Protein AF-X1IGR4-F1 (afdb_monomer_lite)

Structure (mmCIF, N/CA/C/O backbone):
data_AF-X1IGR4-F1
#
_entry.id   AF-X1IGR4-F1
#
loop_
_atom_site.group_PDB
_atom_site.id
_atom_site.type_symbol
_atom_site.label_atom_id
_atom_site.label_alt_id
_atom_site.label_comp_id
_atom_site.label_asym_id
_atom_site.label_entity_id
_atom_site.label_seq_id
_atom_site.pdbx_PDB_ins_code
_atom_site.Cartn_x
_atom_site.Cartn_y
_atom_site.Cartn_z
_atom_site.occupancy
_atom_site.B_iso_or_equiv
_atom_site.auth_seq_id
_atom_site.auth_comp_id
_atom_site.auth_asym_id
_atom_site.auth_atom_id
_atom_site.pdbx_PDB_model_num
ATOM 1 N N . MET A 1 1 ? -28.737 -35.017 -59.620 1.00 59.22 1 MET A N 1
ATOM 2 C CA . MET A 1 1 ? -29.195 -33.605 -59.713 1.00 59.22 1 MET A CA 1
ATOM 3 C C . MET A 1 1 ? -30.040 -33.135 -58.514 1.00 59.22 1 MET A C 1
ATOM 5 O O . MET A 1 1 ? -29.853 -32.005 -58.082 1.00 59.22 1 MET A O 1
ATOM 9 N N . LYS A 1 2 ? -30.918 -33.972 -57.925 1.00 59.81 2 LYS A N 1
ATOM 10 C CA . LYS A 1 2 ? -31.737 -33.618 -56.737 1.00 59.81 2 LYS A CA 1
ATOM 11 C C . LYS A 1 2 ? -30.937 -33.333 -55.447 1.00 59.81 2 LYS A C 1
ATOM 13 O O . LYS A 1 2 ? -31.316 -32.433 -54.708 1.00 59.81 2 LYS A O 1
ATOM 18 N N . SER A 1 3 ? -29.834 -34.042 -55.182 1.00 66.44 3 SER A N 1
ATOM 19 C CA . SER A 1 3 ? -29.024 -33.850 -53.960 1.00 66.44 3 SER A CA 1
ATOM 20 C C . SER A 1 3 ? -28.281 -32.511 -53.936 1.00 66.44 3 SER A C 1
ATOM 22 O O . SER A 1 3 ? -28.343 -31.801 -52.940 1.00 66.44 3 SER A O 1
ATOM 24 N N . LYS A 1 4 ? -27.669 -32.112 -55.059 1.00 71.81 4 LYS A N 1
ATOM 25 C CA . LYS A 1 4 ? -26.986 -30.812 -55.196 1.00 71.81 4 LYS A CA 1
ATOM 26 C C . LYS A 1 4 ? -27.942 -29.628 -54.995 1.00 71.81 4 LYS A C 1
ATOM 28 O O . LYS A 1 4 ? -27.567 -28.657 -54.352 1.00 71.81 4 LYS A O 1
ATOM 33 N N . LYS A 1 5 ? -29.195 -29.740 -55.469 1.00 73.62 5 LYS A N 1
ATOM 34 C CA . LYS A 1 5 ? -30.237 -28.729 -55.216 1.00 73.62 5 LYS A CA 1
ATOM 35 C C . LYS A 1 5 ? -30.587 -28.628 -53.725 1.00 73.62 5 LYS A C 1
ATOM 37 O O . LYS A 1 5 ? -30.658 -27.521 -53.221 1.00 73.62 5 LYS A O 1
ATOM 42 N N . ARG A 1 6 ? -30.720 -29.755 -53.008 1.00 76.50 6 ARG A N 1
ATOM 43 C CA . ARG A 1 6 ? -30.997 -29.764 -51.555 1.00 76.50 6 ARG A CA 1
ATOM 44 C C . ARG A 1 6 ? -29.869 -29.144 -50.726 1.00 76.50 6 ARG A C 1
ATOM 46 O O . ARG A 1 6 ? -30.154 -28.382 -49.812 1.00 76.50 6 ARG A O 1
ATOM 53 N N . VAL A 1 7 ? -28.611 -29.436 -51.065 1.00 79.75 7 VAL A N 1
ATOM 54 C CA . VAL A 1 7 ? -27.439 -28.843 -50.391 1.00 79.75 7 VAL A CA 1
ATOM 55 C C . VAL A 1 7 ? -27.392 -27.331 -50.612 1.00 79.75 7 VAL A C 1
ATOM 57 O O . VAL A 1 7 ? -27.181 -26.583 -49.663 1.00 79.75 7 VAL A O 1
ATOM 60 N N . LEU A 1 8 ? -27.665 -26.872 -51.837 1.00 78.56 8 LEU A N 1
ATOM 61 C CA . LEU A 1 8 ? -27.712 -25.443 -52.139 1.00 78.56 8 LEU A CA 1
ATOM 62 C C . LEU A 1 8 ? -28.841 -24.733 -51.371 1.00 78.56 8 LEU A C 1
ATOM 64 O O . LEU A 1 8 ? -28.611 -23.664 -50.820 1.00 78.56 8 LEU A O 1
ATOM 68 N N . THR A 1 9 ? -30.022 -25.353 -51.259 1.00 82.81 9 THR A N 1
ATOM 69 C CA . THR A 1 9 ? -31.136 -24.807 -50.464 1.00 82.81 9 THR A CA 1
ATOM 70 C C . THR A 1 9 ? -30.793 -24.716 -48.971 1.00 82.81 9 THR A C 1
ATOM 72 O O . THR A 1 9 ? -31.089 -23.708 -48.332 1.00 82.81 9 THR A O 1
ATOM 75 N N . LEU A 1 10 ? -30.123 -25.727 -48.409 1.00 83.81 10 LEU A N 1
ATOM 76 C CA . LEU A 1 10 ? -29.670 -25.710 -47.011 1.00 83.81 10 LEU A CA 1
ATOM 77 C C . LEU A 1 10 ? -28.645 -24.596 -46.749 1.00 83.81 10 LEU A C 1
ATOM 79 O O . LEU A 1 10 ? -28.778 -23.871 -45.765 1.00 83.81 10 LEU A O 1
ATOM 83 N N . LEU A 1 11 ? -27.681 -24.400 -47.654 1.00 84.94 11 LEU A N 1
ATOM 84 C CA . LEU A 1 11 ? -26.689 -23.326 -47.538 1.00 84.94 11 LEU A CA 1
ATOM 85 C C . LEU A 1 11 ? -27.335 -21.934 -47.586 1.00 84.94 11 LEU A C 1
ATOM 87 O O . LEU A 1 11 ? -26.963 -21.064 -46.803 1.00 84.94 11 LEU A O 1
ATOM 91 N N . THR A 1 12 ? -28.345 -21.729 -48.439 1.00 83.62 12 THR A N 1
ATOM 92 C CA . THR A 1 12 ? -29.049 -20.438 -48.507 1.00 83.62 12 THR A CA 1
ATOM 93 C C . THR A 1 12 ? -29.818 -20.106 -47.227 1.00 83.62 12 THR A C 1
ATOM 95 O O . THR A 1 12 ? -29.820 -18.952 -46.811 1.00 83.62 12 THR A O 1
ATOM 98 N N . ILE A 1 13 ? -30.419 -21.099 -46.558 1.00 83.75 13 ILE A N 1
ATOM 99 C CA . ILE A 1 13 ? -31.162 -20.878 -45.305 1.00 83.75 13 ILE A CA 1
ATOM 100 C C . ILE A 1 13 ? -30.210 -20.471 -44.172 1.00 83.75 13 ILE A C 1
ATOM 102 O O . ILE A 1 13 ? -30.523 -19.560 -43.411 1.00 83.75 13 ILE A O 1
ATOM 106 N N . ILE A 1 14 ? -29.029 -21.094 -44.092 1.00 81.31 14 ILE A N 1
ATOM 107 C CA . ILE A 1 14 ? -28.011 -20.766 -43.081 1.00 81.31 14 ILE A CA 1
ATOM 108 C C . ILE A 1 14 ? -27.517 -19.325 -43.254 1.00 81.31 14 ILE A C 1
ATOM 110 O O . ILE A 1 14 ? -27.423 -18.590 -42.275 1.00 81.31 14 ILE A O 1
ATOM 114 N N . VAL A 1 15 ? -27.257 -18.892 -44.492 1.00 80.00 15 VAL A N 1
ATOM 115 C CA . VAL A 1 15 ? -26.818 -17.515 -44.773 1.00 80.00 15 VAL A CA 1
ATOM 116 C C . VAL A 1 15 ? -27.891 -16.496 -44.376 1.00 80.00 15 VAL A C 1
ATOM 118 O O . VAL A 1 15 ? -27.567 -15.500 -43.737 1.00 80.00 15 VAL A O 1
ATOM 121 N N . VAL A 1 16 ? -29.171 -16.763 -44.660 1.00 77.44 16 VAL A N 1
ATOM 122 C CA . VAL A 1 16 ? -30.282 -15.890 -44.231 1.00 77.44 16 VAL A CA 1
ATOM 123 C C . VAL A 1 16 ? -30.359 -15.787 -42.702 1.00 77.44 16 VAL A C 1
ATOM 125 O O . VAL A 1 16 ? -30.550 -14.691 -42.181 1.00 77.44 16 VAL A O 1
ATOM 128 N N . PHE A 1 17 ? -30.135 -16.892 -41.982 1.00 73.69 17 PHE A N 1
ATOM 129 C CA . PHE A 1 17 ? -30.155 -16.927 -40.513 1.00 73.69 17 PHE A CA 1
ATOM 130 C C . PHE A 1 17 ? -28.997 -16.146 -39.865 1.00 73.69 17 PHE A C 1
ATOM 132 O O . PHE A 1 17 ? -29.135 -15.594 -38.772 1.00 73.69 17 PHE A O 1
ATOM 139 N N . LEU A 1 18 ? -27.845 -16.089 -40.539 1.00 71.38 18 LEU A N 1
ATOM 140 C CA . LEU A 1 18 ? -26.690 -15.306 -40.091 1.00 71.38 18 LEU A CA 1
ATOM 141 C C . LEU A 1 18 ? -26.909 -13.801 -40.300 1.00 71.38 18 LEU A C 1
ATOM 143 O O . LEU A 1 18 ? -26.500 -13.006 -39.459 1.00 71.38 18 LEU A O 1
ATOM 147 N N . ILE A 1 19 ? -27.600 -13.411 -41.375 1.00 67.25 19 ILE A N 1
ATOM 148 C CA . ILE A 1 19 ? -27.895 -12.002 -41.684 1.00 67.25 19 ILE A CA 1
ATOM 149 C C . ILE A 1 19 ? -29.044 -11.470 -40.808 1.00 67.25 19 ILE A C 1
ATOM 151 O O . ILE A 1 19 ? -29.040 -10.302 -40.434 1.00 67.25 19 ILE A O 1
ATOM 155 N N . SER A 1 20 ? -30.003 -12.310 -40.402 1.00 63.59 20 SER A N 1
ATOM 156 C CA . SER A 1 20 ? -31.114 -11.882 -39.534 1.00 63.59 20 SER A CA 1
ATOM 157 C C . SER A 1 20 ? -30.712 -11.569 -38.087 1.00 63.59 20 SER A C 1
ATOM 159 O O . SER A 1 20 ? -31.503 -10.976 -37.362 1.00 63.59 20 SER A O 1
ATOM 161 N N . ASN A 1 21 ? -29.506 -11.956 -37.656 1.00 57.97 21 ASN A N 1
ATOM 162 C CA . ASN A 1 21 ? -29.005 -11.688 -36.303 1.00 57.97 21 ASN A CA 1
ATOM 163 C C . ASN A 1 21 ? -28.199 -10.390 -36.178 1.00 57.97 21 ASN A C 1
ATOM 165 O O . ASN A 1 21 ? -27.743 -10.059 -35.084 1.00 57.97 21 ASN A O 1
ATOM 169 N N . THR A 1 22 ? -28.057 -9.604 -37.246 1.00 56.12 22 THR A N 1
ATOM 170 C CA . THR A 1 22 ? -27.511 -8.247 -37.134 1.00 56.12 22 THR A CA 1
ATOM 171 C C . THR A 1 22 ? -28.624 -7.269 -36.768 1.00 56.12 22 THR A C 1
ATOM 173 O O . THR A 1 22 ? -28.964 -6.360 -37.525 1.00 56.12 22 THR A O 1
ATOM 176 N N . SER A 1 23 ? -29.219 -7.462 -35.593 1.00 54.38 23 SER A N 1
ATOM 177 C CA . SER A 1 23 ? -29.983 -6.406 -34.938 1.00 54.38 23 SER A CA 1
ATOM 178 C C . SER A 1 23 ? -28.988 -5.323 -34.534 1.00 54.38 23 SER A C 1
ATOM 180 O O . SER A 1 23 ? -28.274 -5.454 -33.542 1.00 54.38 23 SER A O 1
ATOM 182 N N . TYR A 1 24 ? -28.895 -4.273 -35.345 1.00 55.97 24 TYR A N 1
ATOM 183 C CA . TYR A 1 24 ? -28.150 -3.067 -35.016 1.00 55.97 24 TYR A CA 1
ATOM 184 C C . TYR A 1 24 ? -28.715 -2.490 -33.714 1.00 55.97 24 TYR A C 1
ATOM 186 O O . TYR A 1 24 ? -29.839 -1.992 -33.683 1.00 55.97 24 TYR A O 1
ATOM 194 N N . ILE A 1 25 ? -27.943 -2.557 -32.628 1.00 54.00 25 ILE A N 1
ATOM 195 C CA . ILE A 1 25 ? -28.235 -1.794 -31.414 1.00 54.00 25 ILE A CA 1
ATOM 196 C C . ILE A 1 25 ? -27.937 -0.329 -31.741 1.00 54.00 25 ILE A C 1
ATOM 198 O O . ILE A 1 25 ? -26.828 0.164 -31.551 1.00 54.00 25 ILE A O 1
ATOM 202 N N . THR A 1 26 ? -28.921 0.380 -32.283 1.00 50.69 26 THR A N 1
ATOM 203 C CA . THR A 1 26 ? -28.898 1.841 -32.325 1.00 50.69 26 THR A CA 1
ATOM 204 C C . THR A 1 26 ? -29.211 2.368 -30.929 1.00 50.69 26 THR A C 1
ATOM 206 O O . THR A 1 26 ? -30.360 2.323 -30.488 1.00 50.69 26 THR A O 1
ATOM 209 N N . PHE A 1 27 ? -28.199 2.890 -30.231 1.00 39.91 27 PHE A N 1
ATOM 210 C CA . PHE A 1 27 ? -28.410 3.736 -29.056 1.00 39.91 27 PHE A CA 1
ATOM 211 C C . PHE A 1 27 ? -28.993 5.074 -29.513 1.00 39.91 27 PHE A C 1
ATOM 213 O O . PHE A 1 27 ? -28.281 5.982 -29.935 1.00 39.91 27 PHE A O 1
ATOM 220 N N . ASN A 1 28 ? -30.317 5.178 -29.454 1.00 43.78 28 ASN A N 1
ATOM 221 C CA . ASN A 1 28 ? -31.041 6.411 -29.710 1.00 43.78 28 ASN A CA 1
ATOM 222 C C . ASN A 1 28 ? -31.077 7.239 -28.416 1.00 43.78 28 ASN A C 1
ATOM 224 O O . ASN A 1 28 ? -31.905 6.986 -27.543 1.00 43.78 28 ASN A O 1
ATOM 228 N N . CYS A 1 29 ? -30.168 8.203 -28.256 1.00 43.03 29 CYS A N 1
ATOM 229 C CA . CYS A 1 29 ? -30.232 9.155 -27.146 1.00 43.03 29 CYS A CA 1
ATOM 2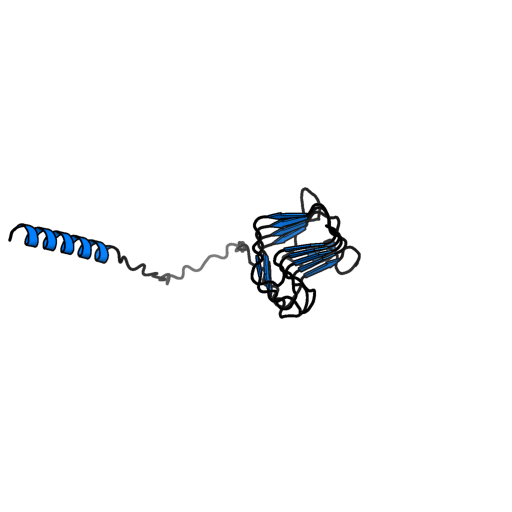30 C C . CYS A 1 29 ? -31.047 10.383 -27.569 1.00 43.03 29 CYS A C 1
ATOM 232 O O . CYS A 1 29 ? -30.505 11.458 -27.804 1.00 43.03 29 CYS A O 1
ATOM 234 N N . ASN A 1 30 ? -32.363 10.207 -27.677 1.00 47.50 30 ASN A N 1
ATOM 235 C CA . ASN A 1 30 ? -33.305 11.312 -27.815 1.00 47.50 30 ASN A CA 1
ATOM 236 C C . ASN A 1 30 ? -34.094 11.458 -26.519 1.00 47.50 30 ASN A C 1
ATOM 238 O O . ASN A 1 30 ? -35.187 10.923 -26.392 1.00 47.50 30 ASN A O 1
ATOM 242 N N . ASN A 1 31 ? -33.553 12.234 -25.582 1.00 46.25 31 ASN A N 1
ATOM 243 C CA . ASN A 1 31 ? -34.342 12.848 -24.514 1.00 46.25 31 ASN A CA 1
ATOM 244 C C . ASN A 1 31 ? -34.243 14.372 -24.617 1.00 46.25 31 ASN A C 1
ATOM 246 O O . ASN A 1 31 ? -33.818 15.068 -23.699 1.00 46.25 31 ASN A O 1
ATOM 250 N N . GLY A 1 32 ? -34.661 14.899 -25.765 1.00 51.38 32 GLY A N 1
ATOM 251 C CA . GLY A 1 32 ? -35.076 16.288 -25.883 1.00 51.38 32 GLY A CA 1
ATOM 252 C C . GLY A 1 32 ? -36.531 16.413 -25.452 1.00 51.38 32 GLY A C 1
ATOM 253 O O . GLY A 1 32 ? -37.404 16.443 -26.302 1.00 51.38 32 GLY A O 1
ATOM 254 N N . ASN A 1 33 ? -36.780 16.445 -24.143 1.00 43.91 33 ASN A N 1
ATOM 255 C CA . ASN A 1 33 ? -37.977 17.042 -23.553 1.00 43.91 33 ASN A CA 1
ATOM 256 C C . ASN A 1 33 ? -37.609 17.544 -22.156 1.00 43.91 33 ASN A C 1
ATOM 258 O O . ASN A 1 33 ? -37.600 16.802 -21.174 1.00 43.91 33 ASN A O 1
ATOM 262 N N . HIS A 1 34 ? -37.265 18.830 -22.097 1.00 49.00 34 HIS A N 1
ATOM 263 C CA . HIS A 1 34 ? -37.075 19.583 -20.865 1.00 49.00 34 HIS A CA 1
ATOM 264 C C . HIS A 1 34 ? -38.380 19.613 -20.056 1.00 49.00 34 HIS A C 1
ATOM 266 O O . HIS A 1 34 ? -39.184 20.536 -20.169 1.00 49.00 34 HIS A O 1
ATOM 272 N N . LEU A 1 35 ? -38.562 18.634 -19.174 1.00 48.59 35 LEU A N 1
ATOM 273 C CA . LEU A 1 35 ? -39.325 18.835 -17.950 1.00 48.59 35 LEU A CA 1
ATOM 274 C C . LEU A 1 35 ? -38.376 19.508 -16.957 1.00 48.59 35 LEU A C 1
ATOM 276 O O . LEU A 1 35 ? -37.385 18.913 -16.536 1.00 48.59 35 LEU A O 1
ATOM 280 N N . LYS A 1 36 ? -38.639 20.777 -16.621 1.00 49.72 36 LYS A N 1
ATOM 281 C CA . LYS A 1 36 ? -37.912 21.472 -15.550 1.00 49.72 36 LYS A CA 1
ATOM 282 C C . LYS A 1 36 ? -38.074 20.656 -14.260 1.00 49.72 36 LYS A C 1
ATOM 284 O O . LYS A 1 36 ? -39.212 20.501 -13.814 1.00 49.72 36 LYS A O 1
ATOM 289 N N . PRO A 1 37 ? -36.995 20.150 -13.640 1.00 42.88 37 PRO A N 1
ATOM 290 C CA . PRO A 1 37 ? -37.125 19.473 -12.362 1.00 42.88 37 PRO A CA 1
ATOM 291 C C . PRO A 1 37 ? -37.521 20.514 -11.314 1.00 42.88 37 PRO A C 1
ATOM 293 O O . PRO A 1 37 ? -36.821 21.510 -11.123 1.00 42.88 37 PRO A O 1
ATOM 296 N N . GLN A 1 38 ? -38.646 20.292 -10.632 1.00 49.72 38 GLN A N 1
ATOM 297 C CA . GLN A 1 38 ? -38.888 20.936 -9.345 1.00 49.72 38 GLN A CA 1
ATOM 298 C C . GLN A 1 38 ? -37.708 20.618 -8.421 1.00 49.72 38 GLN A C 1
ATOM 300 O O . GLN A 1 38 ? -37.237 19.481 -8.372 1.00 49.72 38 GLN A O 1
ATOM 305 N N . LYS A 1 39 ? -37.236 21.642 -7.706 1.00 54.06 39 LYS A N 1
ATOM 306 C CA . LYS A 1 39 ? -36.136 21.590 -6.743 1.00 54.06 39 LYS A CA 1
ATOM 307 C C . LYS A 1 39 ? -36.546 20.721 -5.548 1.00 54.06 39 LYS A C 1
ATOM 309 O O . LYS A 1 39 ? -36.980 21.225 -4.521 1.00 54.06 39 LYS A O 1
ATOM 314 N N . LYS A 1 40 ? -36.481 19.405 -5.722 1.00 48.31 40 LYS A N 1
ATOM 315 C CA . LYS A 1 40 ? -36.482 18.427 -4.639 1.00 48.31 40 LYS A CA 1
ATOM 316 C C . LYS A 1 40 ? -35.016 18.168 -4.344 1.00 48.31 40 LYS A C 1
ATOM 318 O O . LYS A 1 40 ? -34.283 17.852 -5.281 1.00 48.31 40 LYS A O 1
ATOM 323 N N . ASP A 1 41 ? -34.599 18.406 -3.105 1.00 59.69 41 ASP A N 1
ATOM 324 C CA . ASP A 1 41 ? -33.204 18.313 -2.680 1.00 59.69 41 ASP A CA 1
ATOM 325 C C . ASP A 1 41 ? -32.559 17.058 -3.265 1.00 59.69 41 ASP A C 1
ATOM 327 O O . ASP A 1 41 ? -32.950 15.926 -2.968 1.00 59.69 41 ASP A O 1
ATOM 331 N N . GLN A 1 42 ? -31.629 17.278 -4.195 1.00 48.03 42 GLN A N 1
ATOM 332 C CA . GLN A 1 42 ? -30.885 16.206 -4.822 1.00 48.03 42 GLN A CA 1
ATOM 333 C C . GLN A 1 42 ? -30.016 15.590 -3.736 1.00 48.03 42 GLN A C 1
ATOM 335 O O . GLN A 1 42 ? -28.940 16.099 -3.427 1.00 48.03 42 GLN A O 1
ATOM 340 N N . ILE A 1 43 ? -30.464 14.471 -3.176 1.00 57.31 43 ILE A N 1
ATOM 341 C CA . ILE A 1 43 ? -29.538 13.517 -2.586 1.00 57.31 43 ILE A CA 1
ATOM 342 C C . ILE A 1 43 ? -28.624 13.107 -3.741 1.00 57.31 43 ILE A C 1
ATOM 344 O O . ILE A 1 43 ? -29.023 12.355 -4.632 1.00 57.31 43 ILE A O 1
ATOM 348 N N . GLN A 1 44 ? -27.422 13.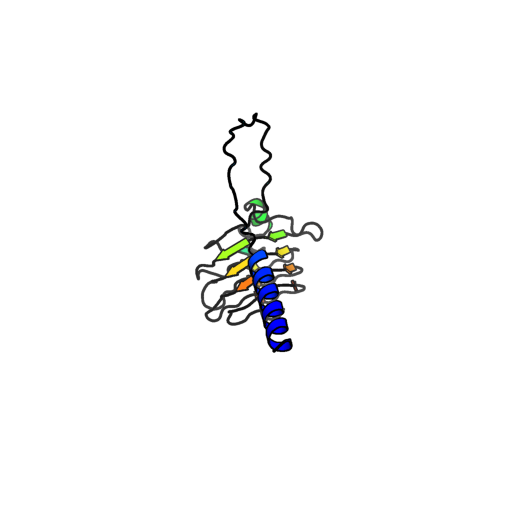679 -3.768 1.00 52.19 44 GLN A N 1
ATOM 349 C CA . GLN A 1 44 ? -26.331 13.217 -4.610 1.00 52.19 44 GLN A CA 1
ATOM 350 C C . GLN A 1 44 ? -26.043 11.785 -4.167 1.00 52.19 44 GLN A C 1
ATOM 352 O O . GLN A 1 44 ? -25.340 11.561 -3.184 1.00 52.19 44 GLN A O 1
ATOM 357 N N . ILE A 1 45 ? -26.637 10.801 -4.840 1.00 48.88 45 ILE A N 1
ATOM 358 C CA . ILE A 1 45 ? -26.237 9.412 -4.651 1.00 48.88 45 ILE A CA 1
ATOM 359 C C . ILE A 1 45 ? -24.796 9.356 -5.161 1.00 48.88 45 ILE A C 1
ATOM 361 O O . ILE A 1 45 ? -24.577 9.343 -6.375 1.00 48.88 45 ILE A O 1
ATOM 365 N N . LYS A 1 46 ? -23.816 9.390 -4.243 1.00 48.22 46 LYS A N 1
ATOM 366 C CA . LYS A 1 46 ? -22.415 9.097 -4.559 1.00 48.22 46 LYS A CA 1
ATOM 367 C C . LYS A 1 46 ? -22.431 7.717 -5.218 1.00 48.22 46 LYS A C 1
ATOM 369 O O . LYS A 1 46 ? -22.618 6.704 -4.550 1.00 48.22 46 LYS A O 1
ATOM 374 N N . ARG A 1 47 ? -22.277 7.669 -6.544 1.00 53.91 47 ARG A N 1
ATOM 375 C CA . ARG A 1 47 ? -21.792 6.452 -7.206 1.00 53.91 47 ARG A CA 1
ATOM 376 C C . ARG A 1 47 ? -20.494 6.091 -6.482 1.00 53.91 47 ARG A C 1
ATOM 378 O O . ARG A 1 47 ? -19.764 7.022 -6.146 1.00 53.91 47 ARG A O 1
ATOM 385 N N . SER A 1 48 ? -20.233 4.814 -6.193 1.00 54.81 48 SER A N 1
ATOM 386 C CA . SER A 1 48 ? -18.966 4.397 -5.576 1.00 54.81 48 SER A CA 1
ATOM 387 C C . SER A 1 48 ? -17.829 4.869 -6.484 1.00 54.81 48 SER A C 1
ATOM 389 O O . SER A 1 48 ? -17.565 4.269 -7.526 1.00 54.81 48 SER A O 1
ATOM 391 N N . GLY A 1 49 ? -17.272 6.036 -6.175 1.00 62.44 49 GLY A N 1
ATOM 392 C CA . GLY A 1 49 ? -16.243 6.654 -6.984 1.00 62.44 49 GLY A CA 1
ATOM 393 C C . GLY A 1 49 ? -14.982 5.829 -6.829 1.00 62.44 49 GLY A C 1
ATOM 394 O O . GLY A 1 49 ? -14.633 5.434 -5.721 1.00 62.44 49 GLY A O 1
ATOM 395 N N . THR A 1 50 ? -14.315 5.553 -7.939 1.00 83.81 50 THR A N 1
ATOM 396 C CA . THR A 1 50 ? -12.908 5.176 -7.891 1.00 83.81 50 THR A CA 1
ATOM 397 C C . THR A 1 50 ? -12.119 6.434 -7.537 1.00 83.81 50 THR A C 1
ATOM 399 O O . THR A 1 50 ? -12.284 7.468 -8.187 1.00 83.81 50 THR A O 1
ATOM 402 N N . TRP A 1 51 ? -11.289 6.368 -6.503 1.00 95.56 51 TRP A N 1
ATOM 403 C CA . TRP A 1 51 ? -10.368 7.437 -6.136 1.00 95.56 51 TRP A CA 1
ATOM 404 C C . TRP A 1 51 ? -9.136 7.352 -7.029 1.00 95.56 51 TRP A C 1
ATOM 406 O O . TRP A 1 51 ? -8.527 6.292 -7.127 1.00 95.56 51 TRP A O 1
ATOM 416 N N . ASN A 1 52 ? -8.761 8.443 -7.692 1.00 96.00 52 ASN A N 1
ATOM 417 C CA . ASN A 1 52 ? -7.522 8.506 -8.463 1.00 96.00 52 ASN A CA 1
ATOM 418 C C . ASN A 1 52 ? -6.519 9.387 -7.717 1.00 96.00 52 ASN A C 1
ATOM 420 O O . ASN A 1 52 ? -6.720 10.596 -7.627 1.00 96.00 52 ASN A O 1
ATOM 424 N N . LEU A 1 53 ? -5.458 8.768 -7.203 1.00 96.88 53 LEU A N 1
ATOM 425 C CA . LEU A 1 53 ? -4.381 9.415 -6.452 1.00 96.88 53 LEU A CA 1
ATOM 426 C C . LEU A 1 53 ? -3.058 9.369 -7.235 1.00 96.88 53 LEU A C 1
ATOM 428 O O . LEU A 1 53 ? -1.987 9.220 -6.658 1.00 96.88 53 LEU A O 1
ATOM 432 N N . THR A 1 54 ? -3.121 9.453 -8.567 1.00 96.50 54 THR A N 1
ATOM 433 C CA . THR A 1 54 ? -1.932 9.513 -9.438 1.00 96.50 54 THR A CA 1
ATOM 434 C C . THR A 1 54 ? -0.929 10.557 -8.943 1.00 96.50 54 THR A C 1
ATOM 436 O O . THR A 1 54 ? -1.293 11.705 -8.688 1.00 96.50 54 THR A O 1
ATOM 439 N N . GLY A 1 55 ? 0.334 10.151 -8.806 1.00 94.88 55 GLY A N 1
ATOM 440 C CA . GLY A 1 55 ? 1.424 10.987 -8.301 1.00 94.88 55 GLY A CA 1
ATOM 441 C C . GLY A 1 55 ? 1.334 11.318 -6.808 1.00 94.88 55 GLY A C 1
ATOM 442 O O . GLY A 1 55 ? 2.136 12.105 -6.318 1.00 94.88 55 GLY A O 1
ATOM 443 N N . SER A 1 56 ? 0.377 10.738 -6.078 1.00 96.56 56 SER A N 1
ATOM 444 C CA . SER A 1 56 ? 0.165 10.953 -4.641 1.00 96.56 56 SER A CA 1
ATOM 445 C C . SER A 1 56 ? 0.219 9.619 -3.886 1.00 96.56 56 SER A C 1
ATOM 447 O O . SER A 1 56 ? -0.830 9.067 -3.545 1.00 96.56 56 SER A O 1
ATOM 449 N N . PRO A 1 57 ? 1.426 9.067 -3.651 1.00 95.94 57 PRO A N 1
ATOM 450 C CA . PRO A 1 57 ? 1.600 7.867 -2.845 1.00 95.94 57 PRO A CA 1
ATOM 451 C C . PRO A 1 57 ? 0.936 7.966 -1.471 1.00 95.94 57 PRO A C 1
ATOM 453 O O . PRO A 1 57 ? 0.932 9.026 -0.842 1.00 95.94 57 PRO A O 1
ATOM 456 N N . ILE A 1 58 ? 0.419 6.842 -0.987 1.00 98.19 58 ILE A N 1
ATOM 457 C CA . ILE A 1 58 ? -0.089 6.717 0.377 1.00 98.19 58 ILE A CA 1
ATOM 458 C C . ILE A 1 58 ? 1.051 6.216 1.256 1.00 98.19 58 ILE A C 1
ATOM 460 O O . ILE A 1 58 ? 1.538 5.108 1.047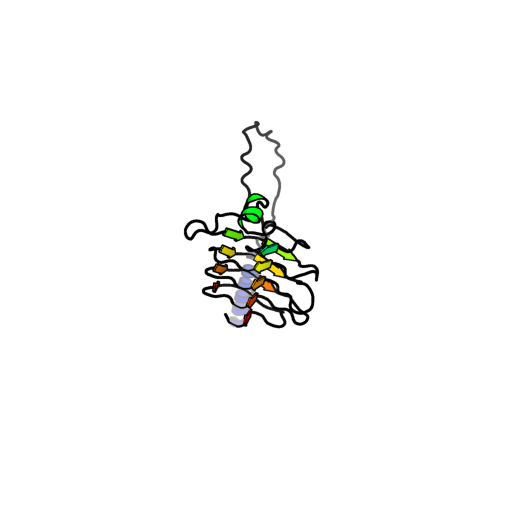 1.00 98.19 58 ILE A O 1
ATOM 464 N N . LEU A 1 59 ? 1.425 7.003 2.262 1.00 98.25 59 LEU A N 1
ATOM 465 C CA . LEU A 1 59 ? 2.335 6.590 3.324 1.00 98.25 59 LEU A CA 1
ATOM 466 C C . LEU A 1 59 ? 1.597 6.633 4.659 1.00 98.25 59 LEU A C 1
ATOM 468 O O . LEU A 1 59 ? 1.047 7.673 5.026 1.00 98.25 59 LEU A O 1
ATOM 472 N N . ILE A 1 60 ? 1.599 5.508 5.372 1.00 98.69 60 ILE A N 1
ATOM 473 C CA . ILE A 1 60 ? 1.099 5.410 6.740 1.00 98.69 60 ILE A CA 1
ATOM 474 C C . ILE A 1 60 ? 2.187 4.815 7.635 1.00 98.69 60 ILE A C 1
ATOM 476 O O . ILE A 1 60 ? 2.680 3.726 7.365 1.00 98.69 60 ILE A O 1
ATOM 480 N N . ASP A 1 61 ? 2.545 5.490 8.720 1.00 98.62 61 ASP A N 1
ATOM 481 C CA . ASP A 1 61 ? 3.467 4.987 9.740 1.00 98.62 61 ASP A CA 1
ATOM 482 C C . ASP A 1 61 ? 2.891 5.288 11.127 1.00 98.62 61 ASP A C 1
ATOM 484 O O . ASP A 1 61 ? 2.789 6.446 11.526 1.00 98.62 61 ASP A O 1
ATOM 488 N N . ASP A 1 62 ? 2.504 4.251 11.875 1.00 98.25 62 ASP A N 1
ATOM 489 C CA . ASP A 1 62 ? 1.917 4.424 13.213 1.00 98.25 62 ASP A CA 1
ATOM 490 C C . ASP A 1 62 ? 2.936 4.906 14.266 1.00 98.25 62 ASP A C 1
ATOM 492 O O . ASP A 1 62 ? 2.537 5.302 15.364 1.00 98.25 62 ASP A O 1
ATOM 496 N N . LEU A 1 63 ? 4.240 4.925 13.950 1.00 97.94 63 LEU A N 1
ATOM 497 C CA . LEU A 1 63 ? 5.245 5.605 14.777 1.00 97.94 63 LEU A CA 1
ATOM 498 C C . LEU A 1 63 ? 5.353 7.107 14.474 1.00 97.94 63 LEU A C 1
ATOM 500 O O . LEU A 1 63 ? 5.975 7.833 15.253 1.00 97.94 63 LEU A O 1
ATOM 504 N N . ASP A 1 64 ? 4.748 7.591 13.386 1.00 97.88 64 ASP A N 1
ATOM 505 C CA . ASP A 1 64 ? 4.711 9.007 13.032 1.00 97.88 64 ASP A CA 1
ATOM 506 C C . ASP A 1 64 ? 3.373 9.645 13.448 1.00 97.88 64 ASP A C 1
ATOM 508 O O . ASP A 1 64 ? 2.277 9.281 13.011 1.00 97.88 64 ASP A O 1
ATOM 512 N N . VAL A 1 65 ? 3.455 10.679 14.285 1.00 94.31 65 VAL A N 1
ATOM 513 C CA . VAL A 1 65 ? 2.285 11.433 14.762 1.00 94.31 65 VAL A CA 1
ATOM 514 C C . VAL A 1 65 ? 1.514 12.134 13.632 1.00 94.31 65 VAL A C 1
ATOM 516 O O . VAL A 1 65 ? 0.328 12.428 13.783 1.00 94.31 65 VAL A O 1
ATOM 519 N N . ASN A 1 66 ? 2.157 12.388 12.491 1.00 95.88 66 ASN A N 1
ATOM 520 C CA . ASN A 1 66 ? 1.584 13.096 11.352 1.00 95.88 66 ASN A CA 1
ATOM 521 C C . ASN A 1 66 ? 1.156 12.198 10.193 1.00 95.88 66 ASN A C 1
ATOM 523 O O . ASN A 1 66 ? 0.468 12.702 9.307 1.00 95.88 66 ASN A O 1
ATOM 527 N N . LEU A 1 67 ? 1.538 10.920 10.195 1.00 96.44 67 LEU A N 1
ATOM 528 C CA . LEU A 1 67 ? 1.288 9.988 9.092 1.00 96.44 67 LEU A CA 1
ATOM 529 C C . LEU A 1 67 ? 0.641 8.677 9.569 1.00 96.44 67 LEU A C 1
ATOM 531 O O . LEU A 1 67 ? 0.759 7.660 8.909 1.00 96.44 67 LEU A O 1
ATOM 535 N N . ASN A 1 68 ? -0.046 8.661 10.709 1.00 98.31 68 ASN A N 1
ATOM 536 C CA . ASN A 1 68 ? -0.737 7.463 11.203 1.00 98.31 68 ASN A CA 1
ATOM 537 C C . ASN A 1 68 ? -2.160 7.319 10.645 1.00 98.31 68 ASN A C 1
ATOM 539 O O . ASN A 1 68 ? -2.767 8.270 10.146 1.00 98.31 68 ASN A O 1
ATOM 543 N N . TRP A 1 69 ? -2.739 6.130 10.832 1.00 98.31 69 TRP A N 1
ATOM 544 C CA . TRP A 1 69 ? -4.078 5.803 10.341 1.00 98.31 69 TRP A CA 1
ATOM 545 C C . TRP A 1 69 ? -5.177 6.767 10.778 1.00 98.31 69 TRP A C 1
ATOM 547 O O . TRP A 1 69 ? -6.039 7.112 9.972 1.00 98.31 69 TRP A O 1
ATOM 557 N N . SER A 1 70 ? -5.170 7.185 12.047 1.00 97.88 70 SER A N 1
ATOM 558 C CA . SER A 1 70 ? -6.235 8.034 12.593 1.00 97.88 70 SER A CA 1
ATOM 559 C C . SER A 1 70 ? -6.279 9.376 11.870 1.00 97.88 70 SER A C 1
ATOM 561 O O . SER A 1 70 ? -7.357 9.865 11.537 1.00 97.88 70 SER A O 1
ATOM 563 N N . LYS A 1 71 ? -5.105 9.950 11.582 1.00 98.06 71 LYS A N 1
ATOM 564 C CA . LYS A 1 71 ? -4.985 11.181 10.804 1.00 98.06 71 LYS A CA 1
ATOM 565 C C . LYS A 1 71 ? -5.368 10.958 9.343 1.00 98.06 71 LYS A C 1
ATOM 567 O O . LYS A 1 71 ? -6.192 11.703 8.820 1.00 98.06 71 LYS A O 1
ATOM 572 N N . THR A 1 72 ? -4.871 9.891 8.716 1.00 98.12 72 THR A N 1
ATOM 573 C CA . THR A 1 72 ? -5.204 9.566 7.321 1.00 98.12 72 THR A CA 1
ATOM 574 C C . THR A 1 72 ? -6.708 9.390 7.116 1.00 98.12 72 THR A C 1
ATOM 576 O O . THR A 1 72 ? -7.262 10.000 6.206 1.00 98.12 72 THR A O 1
ATOM 579 N N . ALA A 1 73 ? -7.384 8.624 7.976 1.00 98.00 73 ALA A N 1
ATOM 580 C CA . ALA A 1 73 ? -8.828 8.394 7.903 1.00 98.00 73 ALA A CA 1
ATOM 581 C C . ALA A 1 73 ? -9.666 9.641 8.230 1.00 98.00 73 ALA A C 1
ATOM 583 O O . ALA A 1 73 ? -10.791 9.763 7.753 1.00 98.00 73 ALA A O 1
ATOM 584 N N . LEU A 1 74 ? -9.141 10.563 9.041 1.00 97.50 74 LEU A N 1
ATOM 585 C CA . LEU A 1 74 ? -9.811 11.827 9.348 1.00 97.50 74 LEU A CA 1
ATOM 586 C C . LEU A 1 74 ? -9.716 12.828 8.189 1.00 97.50 74 LEU A C 1
ATOM 588 O O . LEU A 1 74 ? -10.664 13.566 7.933 1.00 97.50 74 LEU A O 1
ATOM 592 N N . GLU A 1 75 ? -8.563 12.880 7.524 1.00 97.50 75 GLU A N 1
ATOM 593 C CA . GLU A 1 75 ? -8.242 13.911 6.532 1.00 97.50 75 GLU A CA 1
ATOM 594 C C . GLU A 1 75 ? -8.576 13.498 5.090 1.00 97.50 75 GLU A C 1
ATOM 596 O O . GLU A 1 75 ? -8.611 14.354 4.206 1.00 97.50 75 GLU A O 1
ATOM 601 N N . ASN A 1 76 ? -8.833 12.210 4.833 1.00 96.75 76 ASN A N 1
ATOM 602 C CA . ASN A 1 76 ? -9.007 11.686 3.481 1.00 96.75 76 ASN A CA 1
ATOM 603 C C . ASN A 1 76 ? -10.297 10.881 3.314 1.00 96.75 76 ASN A C 1
ATOM 605 O O . ASN A 1 76 ? -10.420 9.777 3.833 1.00 96.75 76 ASN A O 1
ATOM 609 N N . ASP A 1 77 ? -11.198 11.359 2.453 1.00 95.38 77 ASP A N 1
ATOM 610 C CA . ASP A 1 77 ? -12.471 10.692 2.128 1.00 95.38 77 ASP A CA 1
ATOM 611 C C . ASP A 1 77 ? -12.322 9.257 1.571 1.00 95.38 77 ASP A C 1
ATOM 613 O O . ASP A 1 77 ? -13.285 8.485 1.579 1.00 95.38 77 ASP A O 1
ATOM 617 N N . TRP A 1 78 ? -11.148 8.906 1.038 1.00 95.44 78 TRP A N 1
ATOM 618 C CA . TRP A 1 78 ? -10.848 7.579 0.489 1.00 95.44 78 TRP A CA 1
ATOM 619 C C . TRP A 1 78 ? -10.412 6.555 1.541 1.00 95.44 78 TRP A C 1
ATOM 621 O O . TRP A 1 78 ? -10.344 5.363 1.233 1.00 95.44 78 TRP A O 1
ATOM 631 N N . CYS A 1 79 ? -10.133 7.002 2.767 1.00 97.50 79 CYS A N 1
ATOM 632 C CA . CYS A 1 79 ? -9.788 6.158 3.899 1.00 97.50 79 CYS A CA 1
ATOM 633 C C . CYS A 1 79 ? -10.905 6.234 4.942 1.00 97.50 79 CYS A C 1
ATOM 635 O O . CYS A 1 79 ? -11.331 7.311 5.339 1.00 97.50 79 CYS A O 1
ATOM 637 N N . SER A 1 80 ? -11.392 5.090 5.410 1.00 96.31 80 SER A N 1
ATOM 638 C CA . SER A 1 80 ? -12.469 5.039 6.410 1.00 96.31 80 SER A CA 1
ATOM 639 C C . SER A 1 80 ? -12.182 4.002 7.486 1.00 96.31 80 SER A C 1
ATOM 641 O O . SER A 1 80 ? -11.224 3.245 7.363 1.00 96.31 80 SER A O 1
ATOM 643 N N . GLY A 1 81 ? -13.010 3.951 8.531 1.00 98.06 81 GLY A N 1
ATOM 644 C CA . GLY A 1 81 ? -12.897 2.975 9.617 1.00 98.06 81 GLY A CA 1
ATOM 645 C C . GLY A 1 81 ? -12.161 3.499 10.848 1.00 98.06 81 GLY A C 1
ATOM 646 O O . GLY A 1 81 ? -11.880 4.690 10.951 1.00 98.06 81 GLY A O 1
ATOM 647 N N . SER A 1 82 ? -11.901 2.610 11.810 1.00 97.94 82 SER A N 1
ATOM 648 C CA . SER A 1 82 ? -11.231 2.946 13.078 1.00 97.94 82 SER A CA 1
ATOM 649 C C . SER A 1 82 ? -10.169 1.927 13.507 1.00 97.94 82 SER A C 1
ATOM 651 O O . SER A 1 82 ? -9.717 1.957 14.648 1.00 97.94 82 SER A O 1
ATOM 653 N N . GLY A 1 83 ? -9.807 0.983 12.635 1.00 98.19 83 GLY A N 1
ATOM 654 C CA . GLY A 1 83 ? -8.756 -0.006 12.897 1.00 98.19 83 GLY A CA 1
ATOM 655 C C . GLY A 1 83 ? -9.137 -1.155 13.836 1.00 98.19 83 GLY A C 1
ATOM 656 O O . GLY A 1 83 ? -8.261 -1.912 14.257 1.00 98.19 83 GLY A O 1
ATOM 657 N N . THR A 1 84 ? -10.418 -1.298 14.191 1.00 98.25 84 THR A N 1
ATOM 658 C CA . THR A 1 84 ? -10.903 -2.387 15.056 1.00 98.25 84 THR A CA 1
ATOM 659 C C . THR A 1 84 ? -11.343 -3.591 14.225 1.00 98.25 84 THR A C 1
ATOM 661 O O . THR A 1 84 ? -11.618 -3.454 13.038 1.00 98.25 84 THR A O 1
ATOM 664 N N . TRP A 1 85 ? -11.469 -4.772 14.840 1.00 96.81 85 TRP A N 1
ATOM 665 C CA . TRP A 1 85 ? -11.959 -5.983 14.159 1.00 96.81 85 TRP A CA 1
ATOM 666 C C . TRP A 1 85 ? -13.322 -5.793 13.475 1.00 96.81 85 TRP A C 1
ATOM 668 O O . TRP A 1 85 ? -13.500 -6.226 12.335 1.00 96.81 85 TRP A O 1
ATOM 678 N N . ASP A 1 86 ? -14.242 -5.091 14.140 1.00 97.94 86 ASP A N 1
ATOM 679 C CA . ASP A 1 86 ? -15.587 -4.812 13.621 1.00 97.94 86 ASP A CA 1
ATOM 680 C C . ASP A 1 86 ? -15.623 -3.619 12.653 1.00 97.94 86 ASP A C 1
ATOM 682 O O . ASP A 1 86 ? -16.520 -3.520 11.815 1.00 97.94 86 ASP A O 1
ATOM 686 N N . ASN A 1 87 ? -14.648 -2.710 12.750 1.00 98.31 87 ASN A N 1
ATOM 687 C CA . ASN A 1 87 ? -14.547 -1.507 11.927 1.00 98.31 87 ASN A CA 1
ATOM 688 C C . ASN A 1 87 ? -13.092 -1.265 11.475 1.00 98.31 87 ASN A C 1
ATOM 690 O O . ASN A 1 87 ? -12.445 -0.320 11.951 1.00 98.31 87 ASN A O 1
ATOM 694 N N . PRO A 1 88 ? -12.555 -2.119 10.579 1.00 98.62 88 PRO A N 1
ATOM 695 C CA . PRO A 1 88 ? -11.183 -1.995 10.099 1.00 98.62 88 PRO A CA 1
ATOM 696 C C . PRO A 1 88 ? -10.970 -0.672 9.388 1.00 98.62 88 PRO A C 1
ATOM 698 O O . PRO A 1 88 ? -11.899 -0.163 8.756 1.00 98.62 88 PRO A O 1
ATOM 701 N N . TYR A 1 89 ? -9.734 -0.173 9.401 1.00 98.75 89 TYR A N 1
ATOM 702 C CA . TYR A 1 89 ? -9.377 0.852 8.427 1.00 98.75 89 TYR A CA 1
ATOM 703 C C . TYR A 1 89 ? -9.488 0.285 7.009 1.00 98.75 89 TYR A C 1
ATOM 705 O O . TYR A 1 89 ? -9.116 -0.864 6.762 1.00 98.75 89 TYR A O 1
ATOM 713 N N . LYS A 1 90 ? -10.029 1.062 6.074 1.00 98.50 90 LYS A N 1
ATOM 714 C CA . LYS A 1 90 ? -10.234 0.641 4.687 1.00 98.50 90 LYS A CA 1
ATOM 715 C C . LYS A 1 90 ? -9.651 1.653 3.726 1.00 98.50 90 LYS A C 1
ATOM 717 O O . LYS A 1 90 ? -10.069 2.806 3.728 1.00 98.50 90 LYS A O 1
ATOM 722 N N . ILE A 1 91 ? -8.760 1.167 2.870 1.00 98.50 91 ILE A N 1
ATOM 723 C CA . ILE A 1 91 ? -8.341 1.834 1.640 1.00 98.50 91 ILE A CA 1
ATOM 724 C C . ILE A 1 91 ? -8.989 1.045 0.511 1.00 98.50 91 ILE A C 1
ATOM 726 O O . ILE A 1 91 ? -8.638 -0.117 0.287 1.00 98.50 91 ILE A O 1
ATOM 730 N N . GLU A 1 92 ? -9.982 1.636 -0.156 1.00 96.62 92 GLU A N 1
ATOM 731 C CA . GLU A 1 92 ? -10.764 0.915 -1.157 1.00 96.62 92 GLU A CA 1
ATOM 732 C C . GLU A 1 92 ? -11.067 1.706 -2.424 1.00 96.62 92 GLU A C 1
ATOM 734 O O . GLU A 1 92 ? -11.309 2.911 -2.384 1.00 96.62 92 GLU A O 1
ATOM 739 N N . ASN A 1 93 ? -11.111 1.000 -3.558 1.00 96.75 93 ASN A N 1
ATOM 740 C CA . ASN A 1 93 ? -11.392 1.584 -4.873 1.00 96.75 93 ASN A CA 1
ATOM 741 C C . ASN A 1 93 ? -10.392 2.692 -5.255 1.00 96.75 93 ASN A C 1
ATOM 743 O O . ASN A 1 93 ? -10.773 3.672 -5.893 1.00 96.75 93 ASN A O 1
ATOM 747 N N . VAL A 1 94 ? -9.125 2.556 -4.852 1.00 97.62 94 VAL A N 1
ATOM 748 C CA . VAL A 1 94 ? -8.067 3.543 -5.107 1.00 97.62 94 VAL A CA 1
ATOM 749 C C . VAL A 1 94 ? -7.218 3.118 -6.304 1.00 97.62 94 VAL A C 1
ATOM 751 O O . VAL A 1 94 ? -6.768 1.981 -6.387 1.00 97.62 94 VAL A O 1
ATOM 754 N N . THR A 1 95 ? -6.962 4.037 -7.229 1.00 97.56 95 THR A N 1
ATOM 755 C CA . THR A 1 95 ? -5.988 3.882 -8.314 1.00 97.56 95 THR A CA 1
ATOM 756 C C . THR A 1 95 ? -4.817 4.835 -8.102 1.00 97.56 95 THR A C 1
ATOM 758 O O . THR A 1 95 ? -5.039 6.033 -7.927 1.00 97.56 95 THR A O 1
ATOM 761 N N . ILE A 1 96 ? -3.589 4.319 -8.153 1.00 97.44 96 ILE A N 1
ATOM 762 C CA . ILE A 1 96 ? -2.348 5.092 -8.027 1.00 97.44 96 ILE A CA 1
ATOM 763 C C . ILE A 1 96 ? -1.412 4.724 -9.179 1.00 97.44 96 ILE A C 1
ATOM 765 O O . ILE A 1 96 ? -0.953 3.588 -9.281 1.00 97.44 96 ILE A O 1
ATOM 769 N N . ASP A 1 97 ? -1.123 5.703 -10.031 1.00 96.81 97 ASP A N 1
ATOM 770 C CA . ASP A 1 97 ? 0.089 5.718 -10.852 1.00 96.81 97 ASP A CA 1
ATOM 771 C C . ASP A 1 97 ? 1.188 6.396 -10.028 1.00 96.81 97 ASP A C 1
ATOM 773 O O . ASP A 1 97 ? 1.085 7.587 -9.723 1.00 96.81 97 ASP A O 1
ATOM 777 N N . GLY A 1 98 ? 2.203 5.637 -9.620 1.00 95.06 98 GLY A N 1
ATOM 778 C CA . GLY A 1 98 ? 3.296 6.113 -8.773 1.00 95.06 98 GLY A CA 1
ATOM 779 C C . GLY A 1 98 ? 4.253 7.082 -9.468 1.00 95.06 98 GLY A C 1
ATOM 780 O O . GLY A 1 98 ? 5.090 7.677 -8.793 1.00 95.06 98 GLY A O 1
ATOM 781 N N . GLN A 1 99 ? 4.150 7.255 -10.794 1.00 95.31 99 GLN A N 1
ATOM 782 C CA . GLN A 1 99 ? 4.993 8.148 -11.598 1.00 95.31 99 GLN A CA 1
ATOM 783 C C . GLN A 1 99 ? 6.504 7.967 -11.377 1.00 95.31 99 GLN A C 1
ATOM 785 O O . GLN A 1 99 ? 7.281 8.904 -11.545 1.00 95.31 99 GLN A O 1
ATOM 790 N N . SER A 1 100 ? 6.935 6.753 -11.019 1.00 92.81 100 SER A N 1
ATOM 791 C CA . SER A 1 100 ? 8.328 6.459 -10.666 1.00 92.81 100 SER A CA 1
ATOM 792 C C . SER A 1 100 ? 8.872 7.299 -9.499 1.00 92.81 100 SER A C 1
ATOM 794 O O . SER A 1 100 ? 10.072 7.566 -9.456 1.00 92.81 100 SER A O 1
ATOM 796 N N . LEU A 1 101 ? 8.018 7.691 -8.546 1.00 88.81 101 LEU A N 1
ATOM 797 C CA . LEU A 1 101 ? 8.420 8.424 -7.341 1.00 88.81 101 LEU A CA 1
ATOM 798 C C . LEU A 1 101 ? 8.827 7.469 -6.210 1.00 88.81 101 LEU A C 1
ATOM 800 O O . LEU A 1 101 ? 10.015 7.301 -5.954 1.00 88.81 101 LEU A O 1
ATOM 804 N N . ASN A 1 102 ? 7.845 6.821 -5.577 1.00 92.50 102 ASN A N 1
ATOM 805 C CA . ASN A 1 102 ? 8.005 5.986 -4.379 1.00 92.50 102 ASN A CA 1
ATOM 806 C C . ASN A 1 102 ? 7.142 4.716 -4.512 1.00 92.50 102 ASN A C 1
ATOM 808 O O . ASN A 1 102 ? 6.448 4.526 -5.521 1.00 92.50 102 ASN A O 1
ATOM 812 N N . SER A 1 103 ? 7.112 3.873 -3.480 1.00 96.56 103 SER A N 1
ATOM 813 C CA . SER A 1 103 ? 6.068 2.861 -3.314 1.00 96.56 103 SER A CA 1
ATOM 814 C C . SER A 1 103 ? 4.679 3.501 -3.370 1.00 96.56 103 SER A C 1
ATOM 816 O O . SER A 1 103 ? 4.468 4.552 -2.774 1.00 96.56 103 SER A O 1
ATOM 818 N N . CYS A 1 104 ? 3.718 2.908 -4.089 1.00 97.75 104 CYS A N 1
ATOM 819 C CA . CYS A 1 104 ? 2.407 3.556 -4.267 1.00 97.75 104 CYS A CA 1
ATOM 820 C C . CYS A 1 104 ? 1.591 3.559 -2.968 1.00 97.75 104 CYS A C 1
ATOM 822 O O . CYS A 1 104 ? 0.945 4.555 -2.646 1.00 97.75 104 CYS A O 1
ATOM 824 N N . ILE A 1 105 ? 1.611 2.442 -2.241 1.00 98.50 105 ILE A N 1
ATOM 825 C CA . ILE A 1 105 ? 1.040 2.319 -0.899 1.00 98.50 105 ILE A CA 1
ATOM 826 C C . ILE A 1 105 ? 2.117 1.725 0.000 1.00 98.50 105 ILE A C 1
ATOM 828 O O . ILE A 1 105 ? 2.508 0.576 -0.194 1.00 98.50 105 ILE A O 1
ATOM 832 N N . GLU A 1 106 ? 2.569 2.485 0.987 1.00 98.62 106 GLU A N 1
ATOM 833 C CA . GLU A 1 106 ? 3.516 2.049 2.009 1.00 98.62 106 GLU A CA 1
ATOM 834 C C . GLU A 1 106 ? 2.875 2.187 3.392 1.00 98.62 106 GLU A C 1
ATOM 836 O O . GLU A 1 106 ? 2.393 3.257 3.765 1.00 98.62 106 GLU A O 1
ATOM 841 N N . ILE A 1 107 ? 2.845 1.093 4.155 1.00 98.75 107 ILE A N 1
ATOM 842 C CA . ILE A 1 107 ? 2.304 1.076 5.517 1.00 98.75 107 ILE A CA 1
ATOM 843 C C . ILE A 1 107 ? 3.326 0.442 6.450 1.00 98.75 107 ILE A C 1
ATOM 845 O O . ILE A 1 107 ? 3.838 -0.649 6.185 1.00 98.75 107 ILE A O 1
ATOM 849 N N . LYS A 1 108 ? 3.604 1.117 7.562 1.00 98.75 108 LYS A N 1
ATOM 850 C CA . LYS A 1 108 ? 4.692 0.777 8.469 1.00 98.75 108 LYS A CA 1
ATOM 851 C C . LYS A 1 108 ? 4.236 0.715 9.916 1.00 98.75 108 LYS A C 1
ATOM 853 O O . LYS A 1 108 ? 3.378 1.482 10.349 1.00 98.75 108 LYS A O 1
ATOM 858 N N . ASN A 1 109 ? 4.873 -0.180 10.668 1.00 98.69 109 ASN A N 1
ATOM 859 C CA . ASN A 1 109 ? 4.814 -0.249 12.129 1.00 98.69 109 ASN A CA 1
ATOM 860 C C . ASN A 1 109 ? 3.396 -0.334 12.710 1.00 98.69 109 ASN A C 1
ATOM 862 O O . ASN A 1 109 ? 3.126 0.193 13.788 1.00 98.69 109 ASN A O 1
ATOM 866 N N . SER A 1 110 ? 2.486 -0.991 11.997 1.00 98.25 110 SER A N 1
ATOM 867 C CA . SER A 1 110 ? 1.061 -0.952 12.304 1.00 98.25 110 SER A CA 1
ATOM 868 C C . SER A 1 110 ? 0.548 -2.299 12.800 1.00 98.25 110 SER A C 1
ATOM 870 O O . SER A 1 110 ? 0.745 -3.333 12.166 1.00 98.25 110 SER A O 1
ATOM 872 N N . ASN A 1 111 ? -0.147 -2.300 13.936 1.00 97.56 111 ASN A N 1
ATOM 873 C CA . ASN A 1 111 ? -0.755 -3.508 14.513 1.00 97.56 111 ASN A CA 1
ATOM 874 C C . ASN A 1 111 ? -2.294 -3.477 14.481 1.00 97.56 111 ASN A C 1
ATOM 876 O O . ASN A 1 111 ? -2.939 -4.379 15.023 1.00 97.56 111 ASN A O 1
ATOM 880 N N . VAL A 1 112 ? -2.881 -2.426 13.899 1.00 97.62 112 VAL A N 1
ATOM 881 C CA . VAL A 1 112 ? -4.337 -2.269 13.771 1.00 97.62 112 VAL A CA 1
ATOM 882 C C . VAL A 1 112 ? -4.872 -3.136 12.634 1.00 97.62 112 VAL A C 1
ATOM 884 O O . VAL A 1 112 ? -4.139 -3.485 11.712 1.00 97.62 112 VAL A O 1
ATOM 887 N N . TYR A 1 113 ? -6.166 -3.461 12.670 1.00 98.62 113 TYR A N 1
ATOM 888 C CA . TYR A 1 113 ? -6.784 -4.206 11.578 1.00 98.62 113 TYR A CA 1
ATOM 889 C C . TYR A 1 113 ? -7.143 -3.269 10.429 1.00 98.62 113 TYR A C 1
ATOM 891 O O . TYR A 1 113 ? -7.980 -2.373 10.585 1.00 98.62 113 TYR A O 1
ATOM 899 N N . PHE A 1 114 ? -6.558 -3.504 9.257 1.00 98.81 114 PHE A N 1
ATOM 900 C CA . PHE A 1 114 ? -6.938 -2.792 8.045 1.00 98.81 114 PHE A CA 1
ATOM 901 C C . PHE A 1 114 ? -7.144 -3.714 6.842 1.00 98.81 114 PHE A C 1
ATOM 903 O O . PHE A 1 114 ? -6.699 -4.867 6.792 1.00 98.81 114 PHE A O 1
ATOM 910 N N . ILE A 1 115 ? -7.854 -3.179 5.851 1.00 98.81 115 ILE A N 1
ATOM 911 C CA . ILE A 1 115 ? -8.159 -3.832 4.585 1.00 98.81 115 ILE A CA 1
ATOM 912 C C . ILE A 1 115 ? -7.788 -2.885 3.443 1.00 98.81 115 ILE A C 1
ATOM 914 O O . ILE A 1 115 ? -8.337 -1.790 3.326 1.00 98.81 115 ILE A O 1
ATOM 918 N N . ILE A 1 116 ? -6.899 -3.344 2.567 1.00 98.81 116 ILE A N 1
ATOM 919 C CA . ILE A 1 116 ? -6.673 -2.742 1.252 1.00 98.81 116 ILE A CA 1
ATOM 920 C C . ILE A 1 116 ? -7.472 -3.570 0.252 1.00 98.81 116 ILE A C 1
ATOM 922 O O . ILE A 1 116 ? -7.224 -4.773 0.127 1.00 98.81 116 ILE A O 1
ATOM 926 N N . GLN A 1 117 ? -8.453 -2.966 -0.424 1.00 98.19 117 GLN A N 1
ATOM 927 C CA . GLN A 1 117 ? -9.311 -3.711 -1.344 1.00 98.19 117 GLN A CA 1
ATOM 928 C C . GLN A 1 117 ? -9.666 -2.989 -2.639 1.00 98.19 117 GLN A C 1
ATOM 930 O O . GLN A 1 117 ? -9.976 -1.803 -2.649 1.00 98.19 117 GLN A O 1
ATOM 935 N N . ASN A 1 118 ? -9.714 -3.744 -3.738 1.00 97.56 118 ASN A N 1
ATOM 936 C CA . ASN A 1 118 ? -10.065 -3.212 -5.057 1.00 97.56 118 ASN A CA 1
ATOM 937 C C . ASN A 1 118 ? -9.200 -2.003 -5.464 1.00 97.56 118 ASN A C 1
ATOM 939 O O . ASN A 1 118 ? -9.702 -1.018 -6.007 1.00 97.56 118 ASN A O 1
ATOM 943 N N . CYS A 1 119 ? -7.904 -2.056 -5.149 1.00 98.19 119 CYS A N 1
ATOM 944 C CA . CYS A 1 119 ? -6.954 -1.015 -5.520 1.00 98.19 119 CYS A CA 1
ATOM 945 C C . CYS A 1 119 ? -6.197 -1.386 -6.800 1.00 98.19 119 CYS A C 1
ATOM 947 O O . CYS A 1 119 ? -5.966 -2.564 -7.071 1.00 98.19 119 CYS A O 1
ATOM 949 N N . ILE A 1 120 ? -5.779 -0.389 -7.577 1.00 97.94 120 ILE A N 1
ATOM 950 C CA . ILE A 1 120 ? -4.929 -0.554 -8.762 1.00 97.94 120 ILE A CA 1
ATOM 951 C C . ILE A 1 120 ? -3.687 0.310 -8.568 1.00 97.94 120 ILE A C 1
ATOM 953 O O . ILE A 1 120 ? -3.787 1.532 -8.549 1.00 97.94 120 ILE A O 1
ATOM 957 N N . VAL A 1 121 ? -2.520 -0.309 -8.431 1.00 97.44 121 VAL A N 1
ATOM 958 C CA . VAL A 1 121 ? -1.247 0.388 -8.208 1.00 97.44 121 VAL A CA 1
ATOM 959 C C . VAL A 1 121 ? -0.217 -0.034 -9.252 1.00 97.44 121 VAL A C 1
ATOM 961 O O . VAL A 1 121 ? -0.068 -1.225 -9.551 1.00 97.44 121 VAL A O 1
ATOM 964 N N . TYR A 1 122 ? 0.454 0.945 -9.854 1.00 97.06 122 TYR A N 1
ATOM 965 C CA . TYR A 1 122 ? 1.424 0.724 -10.925 1.00 97.06 122 TYR A CA 1
ATOM 966 C C . TYR A 1 122 ? 2.436 1.866 -11.030 1.00 97.06 122 TYR A C 1
ATOM 968 O O . TYR A 1 122 ? 2.196 2.953 -10.514 1.00 97.06 122 TYR A O 1
ATOM 976 N N . ASN A 1 123 ? 3.551 1.622 -11.728 1.00 95.50 123 ASN A N 1
ATOM 977 C CA . ASN A 1 123 ? 4.647 2.579 -11.915 1.00 95.50 123 ASN A CA 1
ATOM 978 C C . ASN A 1 123 ? 5.225 3.132 -10.594 1.00 95.50 123 ASN A C 1
ATOM 980 O O . ASN A 1 123 ? 5.448 4.341 -10.475 1.00 95.50 123 ASN A O 1
ATOM 984 N N . SER A 1 124 ? 5.474 2.274 -9.599 1.00 94.88 124 SER A N 1
ATOM 985 C CA . SER A 1 124 ? 6.215 2.667 -8.390 1.00 94.88 124 SER A CA 1
ATOM 986 C C . SER A 1 124 ? 7.612 3.226 -8.710 1.00 94.88 124 SER A C 1
ATOM 988 O O . SER A 1 124 ? 8.143 3.025 -9.808 1.00 94.88 124 SER A O 1
ATOM 990 N N . GLY A 1 125 ? 8.210 3.915 -7.733 1.00 91.44 125 GLY A N 1
ATOM 991 C CA . GLY A 1 125 ? 9.587 4.429 -7.777 1.00 91.44 125 GLY A CA 1
ATOM 992 C C . GLY A 1 125 ? 10.636 3.376 -8.133 1.00 91.44 125 GLY A C 1
ATOM 993 O O . GLY A 1 125 ? 10.339 2.193 -8.063 1.00 91.44 125 GLY A O 1
ATOM 994 N N . PRO A 1 126 ? 11.841 3.755 -8.581 1.00 86.38 126 PRO A N 1
ATOM 995 C CA . PRO A 1 126 ? 12.895 2.799 -8.912 1.00 86.38 126 PRO A CA 1
ATOM 996 C C . PRO A 1 126 ? 13.564 2.218 -7.658 1.00 86.38 126 PRO A C 1
ATOM 998 O O . PRO A 1 126 ? 13.697 2.919 -6.663 1.00 86.38 126 PRO A O 1
ATOM 1001 N N . SER A 1 127 ? 14.120 1.009 -7.782 1.00 84.50 127 SER A N 1
ATOM 1002 C CA . SER A 1 127 ? 15.036 0.390 -6.811 1.00 84.50 127 SER A CA 1
ATOM 1003 C C . SER A 1 127 ? 14.455 0.185 -5.407 1.00 84.50 127 SER A C 1
ATOM 1005 O O . SER A 1 127 ? 14.580 1.043 -4.542 1.00 84.50 127 SER A O 1
ATOM 1007 N N . ASP A 1 128 ? 13.969 -1.029 -5.154 1.00 86.19 128 ASP A N 1
ATOM 1008 C CA . ASP A 1 128 ? 13.479 -1.506 -3.849 1.00 86.19 128 ASP A CA 1
ATOM 1009 C C . ASP A 1 128 ? 12.095 -0.971 -3.423 1.00 86.19 128 ASP A C 1
ATOM 1011 O O . ASP A 1 128 ? 11.617 -1.247 -2.321 1.00 86.19 128 ASP A O 1
ATOM 1015 N N . GLU A 1 129 ? 11.404 -0.283 -4.331 1.00 94.12 129 GLU A N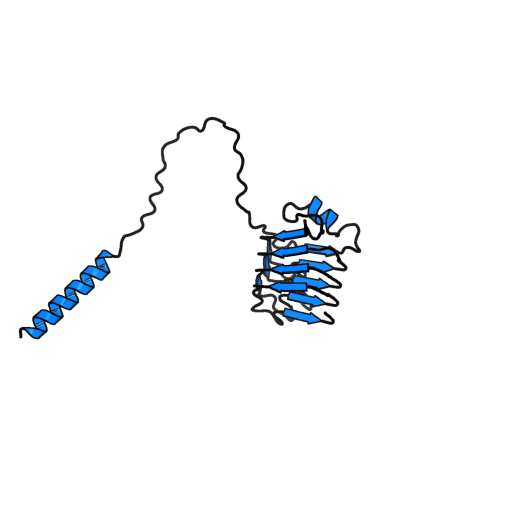 1
ATOM 1016 C CA . GLU A 1 129 ? 10.037 0.194 -4.134 1.00 94.12 129 GLU A CA 1
ATOM 1017 C C . GLU A 1 129 ? 9.005 -0.852 -4.574 1.00 94.12 129 GLU A C 1
ATOM 1019 O O . GLU A 1 129 ? 9.292 -1.805 -5.309 1.00 94.12 129 GLU A O 1
ATOM 1024 N N . SER A 1 130 ? 7.761 -0.677 -4.129 1.00 96.88 130 SER A N 1
ATOM 1025 C CA . SER A 1 130 ? 6.676 -1.617 -4.404 1.00 96.88 130 SER A CA 1
ATOM 1026 C C . SER A 1 130 ? 5.385 -0.928 -4.831 1.00 96.88 130 SER A C 1
ATOM 1028 O O . SER A 1 130 ? 5.078 0.190 -4.425 1.00 96.88 130 SER A O 1
ATOM 1030 N N . GLY A 1 131 ? 4.545 -1.635 -5.584 1.00 97.50 131 GLY A N 1
ATOM 1031 C CA . GLY A 1 131 ? 3.148 -1.226 -5.730 1.00 97.50 131 GLY A CA 1
ATOM 1032 C C . GLY A 1 131 ? 2.466 -1.119 -4.359 1.00 97.50 131 GLY A C 1
ATOM 1033 O O . GLY A 1 131 ? 1.820 -0.121 -4.050 1.00 97.50 131 GLY A O 1
ATOM 1034 N N . LEU A 1 132 ? 2.664 -2.127 -3.510 1.00 98.44 132 LEU A N 1
ATOM 1035 C CA . LEU A 1 132 ? 2.169 -2.155 -2.137 1.00 98.44 132 LEU A CA 1
ATOM 1036 C C . LEU A 1 132 ? 3.244 -2.741 -1.217 1.00 98.44 132 LEU A C 1
ATOM 1038 O O . LEU A 1 132 ? 3.632 -3.896 -1.390 1.00 98.44 132 LEU A O 1
ATOM 1042 N N . TYR A 1 133 ? 3.700 -1.961 -0.241 1.00 98.44 133 TYR A N 1
ATOM 1043 C CA . TYR A 1 133 ? 4.706 -2.360 0.737 1.00 98.44 133 TYR A CA 1
ATOM 1044 C C . TYR A 1 133 ? 4.156 -2.299 2.165 1.00 98.44 133 TYR A C 1
ATOM 1046 O O . TYR A 1 133 ? 3.683 -1.253 2.609 1.00 98.44 133 TYR A O 1
ATOM 1054 N N . LEU A 1 134 ? 4.233 -3.416 2.894 1.00 98.69 134 LEU A N 1
ATOM 1055 C CA . LEU A 1 134 ? 3.973 -3.467 4.333 1.00 98.69 134 LEU A CA 1
ATOM 1056 C C . LEU A 1 134 ? 5.263 -3.808 5.092 1.00 98.69 134 LEU A C 1
ATOM 1058 O O . LEU A 1 134 ? 5.870 -4.851 4.842 1.00 98.69 134 LEU A O 1
ATOM 1062 N N . PHE A 1 135 ? 5.649 -2.965 6.050 1.00 98.62 135 PHE A N 1
ATOM 1063 C CA . PHE A 1 135 ? 6.831 -3.164 6.893 1.00 98.62 135 PHE A CA 1
ATOM 1064 C C . PHE A 1 135 ? 6.465 -3.172 8.376 1.00 98.62 135 PHE A C 1
ATOM 1066 O O . PHE A 1 135 ? 5.955 -2.177 8.886 1.00 98.62 135 PHE A O 1
ATOM 1073 N N . ASN A 1 136 ? 6.778 -4.251 9.097 1.00 98.69 136 ASN A N 1
ATOM 1074 C CA . ASN A 1 136 ? 6.421 -4.384 10.514 1.00 98.69 136 ASN A CA 1
ATOM 1075 C C . ASN A 1 136 ? 4.908 -4.183 10.742 1.00 98.69 136 ASN A C 1
ATOM 1077 O O . ASN A 1 136 ? 4.481 -3.354 11.547 1.00 98.69 136 ASN A O 1
ATOM 1081 N N . VAL A 1 137 ? 4.095 -4.895 9.957 1.00 98.69 137 VAL A N 1
ATOM 1082 C CA . VAL A 1 137 ? 2.634 -4.796 9.974 1.00 98.69 137 VAL A CA 1
ATOM 1083 C C . VAL A 1 137 ? 2.002 -6.116 10.385 1.00 98.69 137 VAL A C 1
ATOM 1085 O O . VAL A 1 137 ? 2.447 -7.175 9.951 1.00 98.69 137 VAL A O 1
ATOM 1088 N N . ASN A 1 138 ? 0.914 -6.067 11.157 1.00 98.06 138 ASN A N 1
ATOM 1089 C CA . ASN A 1 138 ? 0.192 -7.270 11.557 1.00 98.06 138 ASN A CA 1
ATOM 1090 C C . ASN A 1 138 ? -1.317 -7.222 11.282 1.00 98.06 138 ASN A C 1
ATOM 1092 O O . ASN A 1 138 ? -1.914 -6.157 11.134 1.00 98.06 138 ASN A O 1
ATOM 1096 N N . ASN A 1 139 ? -1.942 -8.404 11.292 1.00 96.88 139 ASN A N 1
ATOM 1097 C CA . ASN A 1 139 ? -3.395 -8.597 11.390 1.00 96.88 139 ASN A CA 1
ATOM 1098 C C . ASN A 1 139 ? -4.203 -7.880 10.303 1.00 96.88 139 ASN A C 1
ATOM 1100 O O . ASN A 1 139 ? -5.189 -7.238 10.630 1.00 96.88 139 ASN A O 1
ATOM 1104 N N . SER A 1 140 ? -3.805 -7.955 9.033 1.00 98.19 140 SER A N 1
ATOM 1105 C CA . SER A 1 140 ? -4.405 -7.135 7.966 1.00 98.19 140 SER A CA 1
ATOM 1106 C C . SER A 1 140 ? -4.671 -7.914 6.680 1.00 98.19 140 SER A C 1
ATOM 1108 O O . SER A 1 140 ? -4.297 -9.081 6.544 1.00 98.19 140 SER A O 1
ATOM 1110 N N . ARG A 1 141 ? -5.406 -7.314 5.736 1.00 98.75 141 ARG A N 1
ATOM 1111 C CA . ARG A 1 141 ? -5.847 -8.004 4.513 1.00 98.75 141 ARG A CA 1
ATOM 1112 C C . ARG A 1 141 ? -5.599 -7.166 3.266 1.00 98.75 141 ARG A C 1
ATOM 1114 O O . ARG A 1 141 ? -5.927 -5.986 3.228 1.00 98.75 141 ARG A O 1
ATOM 1121 N N . ILE A 1 142 ? -5.101 -7.818 2.221 1.00 98.75 142 ILE A N 1
ATOM 1122 C CA . ILE A 1 142 ? -4.955 -7.273 0.872 1.00 98.75 142 ILE A CA 1
ATOM 1123 C C . ILE A 1 142 ? -5.847 -8.111 -0.043 1.00 98.75 142 ILE A C 1
ATOM 1125 O O . ILE A 1 142 ? -5.633 -9.319 -0.187 1.00 98.75 142 ILE A O 1
ATOM 1129 N N . ILE A 1 143 ? -6.878 -7.498 -0.621 1.00 98.69 143 ILE A N 1
ATOM 1130 C CA . ILE A 1 143 ? -7.966 -8.214 -1.295 1.00 98.69 143 ILE A CA 1
ATOM 1131 C C . ILE A 1 143 ? -8.230 -7.629 -2.683 1.00 98.69 143 ILE A C 1
ATOM 1133 O O . ILE A 1 143 ? -8.381 -6.419 -2.831 1.00 98.69 143 ILE A O 1
ATOM 1137 N N . ASN A 1 144 ? -8.369 -8.480 -3.702 1.00 98.25 144 ASN A N 1
ATOM 1138 C CA . ASN A 1 144 ? -8.843 -8.100 -5.042 1.00 98.25 144 ASN A CA 1
ATOM 1139 C C . ASN A 1 144 ? -8.155 -6.857 -5.640 1.00 98.25 144 ASN A C 1
ATOM 1141 O O . ASN A 1 144 ? -8.790 -6.061 -6.324 1.00 98.25 144 ASN A O 1
ATOM 1145 N N . SER A 1 145 ? -6.876 -6.650 -5.337 1.00 98.00 145 SER A N 1
ATOM 1146 C CA . SER A 1 145 ? -6.096 -5.504 -5.794 1.00 98.00 145 SER A CA 1
ATOM 1147 C C . SER A 1 145 ? -5.138 -5.918 -6.907 1.00 98.00 145 SER A C 1
ATOM 1149 O O . SER A 1 145 ? -4.673 -7.057 -6.965 1.00 98.00 145 SER A O 1
ATOM 1151 N N . THR A 1 146 ? -4.843 -4.989 -7.808 1.00 98.12 146 THR A N 1
ATOM 1152 C CA . THR A 1 146 ? -3.908 -5.177 -8.918 1.00 98.12 146 THR A CA 1
ATOM 1153 C C . THR A 1 146 ? -2.651 -4.362 -8.654 1.00 98.12 146 THR A C 1
ATOM 1155 O O . THR A 1 146 ? -2.718 -3.140 -8.591 1.00 98.12 146 THR A O 1
ATOM 1158 N N . CYS A 1 147 ? -1.511 -5.032 -8.506 1.00 97.31 147 CYS A N 1
ATOM 1159 C CA . CYS A 1 147 ? -0.196 -4.413 -8.345 1.00 97.31 147 CYS A CA 1
ATOM 1160 C C . CYS A 1 147 ? 0.660 -4.787 -9.557 1.00 97.31 147 CYS A C 1
ATOM 1162 O O . CYS A 1 147 ? 1.244 -5.871 -9.586 1.00 97.31 147 CYS A O 1
ATOM 1164 N N . SER A 1 148 ? 0.693 -3.944 -10.586 1.00 95.31 148 SER A N 1
ATOM 1165 C CA . SER A 1 148 ? 1.255 -4.318 -11.893 1.00 95.31 148 SER A CA 1
ATOM 1166 C C . SER A 1 148 ? 2.199 -3.276 -12.466 1.00 95.31 148 SER A C 1
ATOM 1168 O O . SER A 1 148 ? 2.047 -2.101 -12.167 1.00 95.31 148 SER A O 1
ATOM 1170 N N . ASN A 1 149 ? 3.103 -3.676 -13.360 1.00 91.69 149 ASN A N 1
ATOM 1171 C CA . ASN A 1 149 ? 4.02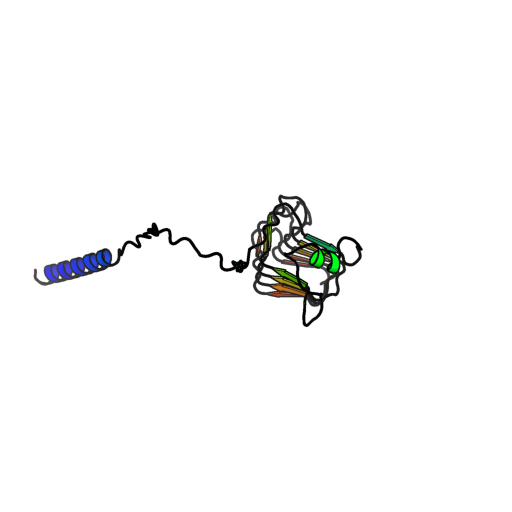5 -2.768 -14.058 1.00 91.69 149 ASN A CA 1
ATOM 1172 C C . ASN A 1 149 ? 4.955 -1.985 -13.112 1.00 91.69 149 ASN A C 1
ATOM 1174 O O . ASN A 1 149 ? 5.387 -0.879 -13.430 1.00 91.69 149 ASN A O 1
ATOM 1178 N N . ASN A 1 150 ? 5.297 -2.566 -11.963 1.00 86.00 150 ASN A N 1
ATOM 1179 C CA . ASN A 1 150 ? 6.335 -2.057 -11.071 1.00 86.00 150 ASN A CA 1
ATOM 1180 C C . ASN A 1 150 ? 7.660 -2.716 -11.486 1.00 86.00 150 ASN A C 1
ATOM 1182 O O . ASN A 1 150 ? 8.141 -3.672 -10.877 1.00 86.00 150 ASN A O 1
ATOM 1186 N N . ASN A 1 151 ? 8.189 -2.268 -12.628 1.00 71.38 151 ASN A N 1
ATOM 1187 C CA . ASN A 1 151 ? 9.420 -2.778 -13.243 1.00 71.38 151 ASN A CA 1
ATOM 1188 C C . ASN A 1 151 ? 10.668 -2.108 -12.635 1.00 71.38 151 ASN A C 1
ATOM 1190 O O . ASN A 1 151 ? 10.530 -1.160 -11.878 1.00 71.38 151 ASN A O 1
ATOM 1194 N N . ASN A 1 152 ? 11.877 -2.560 -13.003 1.00 80.75 152 ASN A N 1
ATOM 1195 C CA . ASN A 1 152 ? 13.182 -2.076 -12.500 1.00 80.75 152 ASN A CA 1
ATOM 1196 C C . ASN A 1 152 ? 13.512 -2.486 -11.053 1.00 80.75 152 ASN A C 1
ATOM 1198 O O . ASN A 1 152 ? 13.756 -1.635 -10.205 1.00 80.75 152 ASN A O 1
ATOM 1202 N N . TYR A 1 153 ? 13.581 -3.798 -10.797 1.00 80.38 153 TYR A N 1
ATOM 1203 C CA . TYR A 1 153 ? 13.914 -4.372 -9.478 1.00 80.38 153 TYR A CA 1
ATOM 1204 C C . TYR A 1 153 ? 12.885 -4.081 -8.375 1.00 80.38 153 TYR A C 1
ATOM 1206 O O . TYR A 1 153 ? 13.214 -4.112 -7.196 1.00 80.38 153 TYR A O 1
ATOM 1214 N N . ASN A 1 154 ? 11.638 -3.836 -8.773 1.00 86.81 154 ASN A N 1
ATOM 1215 C CA . ASN A 1 154 ? 10.545 -3.479 -7.877 1.00 86.81 154 ASN A CA 1
ATOM 1216 C C . ASN A 1 154 ? 9.537 -4.617 -7.692 1.00 86.81 154 ASN A C 1
ATOM 1218 O O . ASN A 1 154 ? 9.446 -5.558 -8.493 1.00 86.81 154 ASN A O 1
ATOM 1222 N N . PHE A 1 155 ? 8.746 -4.510 -6.631 1.00 95.31 155 PHE A N 1
ATOM 1223 C CA . PHE A 1 155 ? 7.825 -5.557 -6.197 1.00 95.31 155 PHE A CA 1
ATOM 1224 C C . PHE A 1 155 ? 6.371 -5.169 -6.488 1.00 95.31 155 PHE A C 1
ATOM 1226 O O . PHE A 1 155 ? 5.991 -4.002 -6.437 1.00 95.31 155 PHE A O 1
ATOM 1233 N N . GLY A 1 156 ? 5.516 -6.148 -6.783 1.00 97.38 156 GLY A N 1
ATOM 1234 C CA . GLY A 1 156 ? 4.071 -5.917 -6.813 1.00 97.38 156 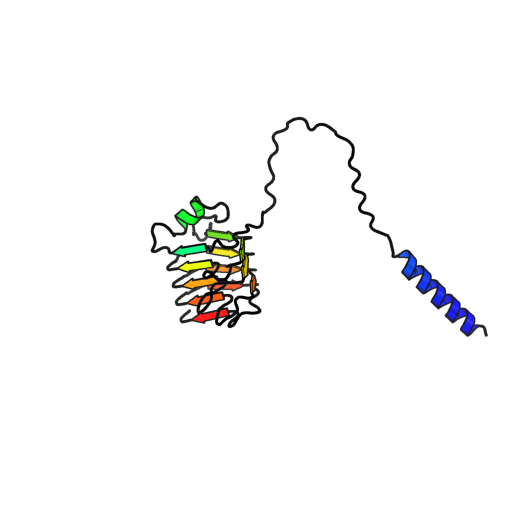GLY A CA 1
ATOM 1235 C C . GLY A 1 156 ? 3.550 -5.692 -5.394 1.00 97.38 156 GLY A C 1
ATOM 1236 O O . GLY A 1 156 ? 3.154 -4.584 -5.041 1.00 97.38 156 GLY A O 1
ATOM 1237 N N . ILE A 1 157 ? 3.596 -6.751 -4.585 1.00 98.31 157 ILE A N 1
ATOM 1238 C CA . ILE A 1 157 ? 3.268 -6.738 -3.155 1.00 98.31 157 ILE A CA 1
ATOM 1239 C C . ILE A 1 157 ? 4.497 -7.208 -2.375 1.00 98.31 157 ILE A C 1
ATOM 1241 O O . ILE A 1 157 ? 4.970 -8.322 -2.597 1.00 98.31 157 ILE A O 1
ATOM 1245 N N . ARG A 1 158 ? 4.987 -6.394 -1.443 1.00 98.12 158 ARG A N 1
ATOM 1246 C CA . ARG A 1 158 ? 6.097 -6.736 -0.548 1.00 98.12 158 ARG A CA 1
ATOM 1247 C C . ARG A 1 158 ? 5.625 -6.703 0.898 1.00 98.12 158 ARG A C 1
ATOM 1249 O O . ARG A 1 158 ? 5.060 -5.704 1.334 1.00 98.12 158 ARG A O 1
ATOM 1256 N N . LEU A 1 159 ? 5.870 -7.781 1.635 1.00 98.38 159 LEU A N 1
ATOM 1257 C CA . LEU A 1 159 ? 5.720 -7.832 3.087 1.00 98.38 159 LEU A CA 1
ATOM 1258 C C . LEU A 1 159 ? 7.094 -8.060 3.711 1.00 98.38 159 LEU A C 1
ATOM 1260 O O . LEU A 1 159 ? 7.772 -9.019 3.343 1.00 98.38 159 LEU A O 1
ATOM 1264 N N . SER A 1 160 ? 7.476 -7.216 4.663 1.00 98.44 160 SER A N 1
ATOM 1265 C CA . SER A 1 160 ? 8.728 -7.360 5.403 1.00 98.44 160 SER A CA 1
ATOM 1266 C C . SER A 1 160 ? 8.464 -7.285 6.906 1.00 98.44 160 SER A C 1
ATOM 1268 O O . SER A 1 160 ? 7.776 -6.377 7.382 1.00 98.44 160 SER A O 1
ATOM 1270 N N . SER A 1 161 ? 8.990 -8.250 7.664 1.00 98.38 161 SER A N 1
ATOM 1271 C CA . SER A 1 161 ? 8.814 -8.355 9.122 1.00 98.38 161 SER A CA 1
ATOM 1272 C C . SER A 1 161 ? 7.348 -8.277 9.573 1.00 98.38 161 SER A C 1
ATOM 1274 O O . SER A 1 161 ? 7.050 -7.665 10.595 1.00 98.38 161 SER A O 1
ATOM 1276 N N . SER A 1 162 ? 6.420 -8.816 8.781 1.00 98.44 162 SER A N 1
ATOM 1277 C CA . SER A 1 162 ? 4.975 -8.638 8.962 1.00 98.44 162 SER A CA 1
ATOM 1278 C C . SER A 1 162 ? 4.297 -9.974 9.249 1.00 98.44 162 SER A C 1
ATOM 1280 O O . SER A 1 162 ? 4.704 -10.978 8.692 1.00 98.44 162 SER A O 1
ATOM 1282 N N . ASN A 1 163 ? 3.257 -10.024 10.081 1.00 98.31 163 ASN A N 1
ATOM 1283 C CA . ASN A 1 163 ? 2.638 -11.294 10.485 1.00 98.31 163 ASN A CA 1
ATOM 1284 C C . ASN A 1 163 ? 1.109 -11.274 10.335 1.00 98.31 163 ASN A C 1
ATOM 1286 O O . ASN A 1 163 ? 0.455 -10.244 10.467 1.00 98.31 163 ASN A O 1
ATOM 1290 N N . ASN A 1 164 ? 0.501 -12.438 10.106 1.00 97.94 164 ASN A N 1
ATOM 1291 C CA . ASN A 1 164 ? -0.951 -12.601 10.031 1.00 97.94 164 ASN A CA 1
ATOM 1292 C C . ASN A 1 164 ? -1.602 -11.679 8.978 1.00 97.94 164 ASN A C 1
ATOM 1294 O O . ASN A 1 164 ? -2.577 -10.972 9.250 1.00 97.94 164 ASN A O 1
ATOM 1298 N N . ILE A 1 165 ? -1.033 -11.670 7.768 1.00 98.44 165 ILE A N 1
ATOM 1299 C CA . ILE A 1 165 ? -1.550 -10.916 6.621 1.00 98.44 165 ILE A CA 1
ATOM 1300 C C . ILE A 1 165 ? -2.245 -11.869 5.649 1.00 98.44 165 ILE A C 1
ATOM 1302 O O . ILE A 1 165 ? -1.656 -12.839 5.178 1.00 98.44 165 ILE A O 1
ATOM 1306 N N . THR A 1 166 ? -3.501 -11.587 5.304 1.00 98.50 166 THR A N 1
ATOM 1307 C CA . THR A 1 166 ? -4.211 -12.340 4.256 1.00 98.50 166 THR A CA 1
ATOM 1308 C C . THR A 1 166 ? -4.051 -11.652 2.906 1.00 98.50 166 THR A C 1
ATOM 1310 O O . THR A 1 166 ? -4.486 -10.515 2.744 1.00 98.50 166 THR A O 1
ATOM 1313 N N . ILE A 1 167 ? -3.523 -12.364 1.910 1.00 98.38 167 ILE A N 1
ATOM 1314 C CA . ILE A 1 167 ? -3.447 -11.914 0.513 1.00 98.38 167 ILE A CA 1
ATOM 1315 C C . ILE A 1 167 ? -4.410 -12.774 -0.317 1.00 98.38 167 ILE A C 1
ATOM 1317 O O . ILE A 1 167 ? -4.168 -13.964 -0.503 1.00 98.38 167 ILE A O 1
ATOM 1321 N N . PHE A 1 168 ? -5.513 -12.201 -0.810 1.00 98.38 168 PHE A N 1
ATOM 1322 C CA . PHE A 1 168 ? -6.571 -12.958 -1.493 1.00 98.38 168 PHE A CA 1
ATOM 1323 C C . PHE A 1 168 ? -7.081 -12.274 -2.768 1.00 98.38 168 PHE A C 1
ATOM 1325 O O . PHE A 1 168 ? -7.462 -11.109 -2.746 1.00 98.38 168 PHE A O 1
ATOM 1332 N N . GLY A 1 169 ? -7.130 -13.011 -3.883 1.00 97.56 169 GLY A N 1
ATOM 1333 C CA . GLY A 1 169 ? -7.714 -12.524 -5.142 1.00 97.56 169 GLY A CA 1
ATOM 1334 C C . GLY A 1 169 ? -6.936 -11.394 -5.829 1.00 97.56 169 GLY A C 1
ATOM 1335 O O . GLY A 1 169 ? -7.480 -10.728 -6.703 1.00 97.56 169 GLY A O 1
ATOM 1336 N N . ASN A 1 170 ? -5.682 -11.154 -5.437 1.00 97.81 170 ASN A N 1
ATOM 1337 C CA . ASN A 1 170 ? -4.855 -10.093 -6.014 1.00 97.81 170 ASN A CA 1
ATOM 1338 C C . ASN A 1 170 ? -4.194 -10.526 -7.328 1.00 97.81 170 ASN A C 1
ATOM 1340 O O . ASN A 1 170 ? -3.873 -11.700 -7.521 1.00 97.81 170 ASN A O 1
ATOM 1344 N N . VAL A 1 171 ? -3.927 -9.554 -8.197 1.00 97.81 171 VAL A N 1
ATOM 1345 C CA . VAL A 1 171 ? -3.163 -9.729 -9.437 1.00 97.81 171 VAL A CA 1
ATOM 1346 C C . VAL A 1 171 ? -1.840 -8.984 -9.299 1.00 97.81 171 VAL A C 1
ATOM 1348 O O . VAL A 1 171 ? -1.836 -7.774 -9.099 1.00 97.81 171 VAL A O 1
ATOM 1351 N N . ALA A 1 172 ? -0.715 -9.692 -9.419 1.00 96.69 172 ALA A N 1
ATOM 1352 C CA . ALA A 1 172 ? 0.619 -9.099 -9.332 1.00 96.69 172 ALA A CA 1
ATOM 1353 C C . ALA A 1 172 ? 1.500 -9.512 -10.522 1.00 96.69 172 ALA A C 1
ATOM 1355 O O . ALA A 1 172 ? 2.345 -10.400 -10.407 1.00 96.69 172 ALA A O 1
ATOM 1356 N N . ASN A 1 173 ? 1.272 -8.903 -11.688 1.00 95.00 173 ASN A N 1
ATOM 1357 C CA . ASN A 1 173 ? 1.958 -9.220 -12.945 1.00 95.00 173 ASN A CA 1
ATOM 1358 C C . ASN A 1 173 ? 2.871 -8.080 -13.421 1.00 95.00 173 ASN A C 1
ATOM 1360 O O . ASN A 1 173 ? 2.693 -6.928 -13.044 1.00 95.00 173 ASN A O 1
ATOM 1364 N N . ASN A 1 174 ? 3.833 -8.398 -14.292 1.00 94.12 174 ASN A N 1
ATOM 1365 C CA . ASN A 1 174 ? 4.780 -7.421 -14.846 1.00 94.12 174 ASN A CA 1
ATOM 1366 C C . ASN A 1 174 ? 5.509 -6.624 -13.746 1.00 94.12 174 ASN A C 1
ATOM 1368 O O . ASN A 1 174 ? 5.557 -5.401 -13.782 1.00 94.12 174 ASN A O 1
ATOM 1372 N N . ASN A 1 175 ? 6.016 -7.326 -12.737 1.00 94.38 175 ASN A N 1
ATOM 1373 C CA . ASN A 1 175 ? 6.891 -6.776 -11.702 1.00 94.38 175 ASN A CA 1
ATOM 1374 C C . ASN A 1 175 ? 8.169 -7.626 -11.671 1.00 94.38 175 ASN A C 1
ATOM 1376 O O . ASN A 1 175 ? 8.150 -8.755 -12.171 1.00 94.38 175 ASN A O 1
ATOM 1380 N N . TYR A 1 176 ? 9.256 -7.141 -11.060 1.00 94.06 176 TYR A N 1
ATOM 1381 C CA . TYR A 1 176 ? 10.458 -7.972 -10.894 1.00 94.06 176 TYR A CA 1
ATOM 1382 C C . TYR A 1 176 ? 10.167 -9.179 -9.988 1.00 94.06 176 TYR A C 1
ATOM 1384 O O . TYR A 1 176 ? 10.460 -10.321 -10.342 1.00 94.06 176 TYR A O 1
ATOM 1392 N N . HIS A 1 177 ? 9.455 -8.935 -8.888 1.00 94.81 177 HIS A N 1
ATOM 1393 C CA . HIS A 1 177 ? 8.780 -9.969 -8.111 1.00 94.81 177 HIS A CA 1
ATOM 1394 C C . HIS A 1 177 ? 7.299 -9.616 -7.968 1.00 94.81 177 HIS A C 1
ATOM 1396 O O . HIS A 1 177 ? 6.952 -8.495 -7.605 1.00 94.81 177 HIS A O 1
ATOM 1402 N N . GLY A 1 178 ? 6.408 -10.570 -8.248 1.00 96.19 178 GLY A N 1
ATOM 1403 C CA . GLY A 1 178 ? 4.966 -10.358 -8.091 1.00 96.19 178 GLY A CA 1
ATOM 1404 C C . GLY A 1 178 ? 4.590 -10.135 -6.627 1.00 96.19 178 GLY A C 1
ATOM 1405 O O . GLY A 1 178 ? 4.087 -9.075 -6.266 1.00 96.19 178 GLY A O 1
ATOM 1406 N N . ILE A 1 179 ? 4.872 -11.130 -5.786 1.00 97.12 179 ILE A N 1
ATOM 1407 C CA . ILE A 1 179 ? 4.643 -11.082 -4.340 1.00 97.12 179 ILE A CA 1
ATOM 1408 C C . ILE A 1 179 ? 5.918 -11.565 -3.650 1.00 97.12 179 ILE A C 1
ATOM 1410 O O . ILE A 1 179 ? 6.424 -12.633 -3.999 1.00 97.12 179 ILE A O 1
ATOM 1414 N N . LEU A 1 180 ? 6.423 -10.795 -2.689 1.00 97.19 180 LEU A N 1
ATOM 1415 C CA . LEU A 1 180 ? 7.590 -11.139 -1.882 1.00 97.19 180 LEU A CA 1
ATOM 1416 C C . LEU A 1 180 ? 7.256 -11.048 -0.391 1.00 97.19 180 LEU A C 1
ATOM 1418 O O . LEU A 1 180 ? 6.660 -10.070 0.058 1.00 97.19 180 LEU A O 1
ATOM 1422 N N . LEU A 1 181 ? 7.671 -12.070 0.358 1.00 97.12 181 LEU A N 1
ATOM 1423 C CA . LEU A 1 181 ? 7.565 -12.155 1.810 1.00 97.12 181 LEU A CA 1
ATOM 1424 C C . LEU A 1 181 ? 8.977 -12.276 2.392 1.00 97.12 181 LEU A C 1
ATOM 1426 O O . LEU A 1 181 ? 9.689 -13.230 2.080 1.00 97.12 181 LEU A O 1
ATOM 1430 N N . GLU A 1 182 ? 9.379 -11.326 3.229 1.00 96.31 182 GLU A N 1
ATOM 1431 C CA . GLU A 1 182 ? 10.691 -11.289 3.878 1.00 96.31 182 GLU A CA 1
ATOM 1432 C C . GLU A 1 182 ? 10.502 -11.291 5.390 1.00 96.31 182 GLU A C 1
ATOM 1434 O O . GLU A 1 182 ? 9.906 -10.371 5.949 1.00 96.31 182 GLU A O 1
ATOM 1439 N N . ASN A 1 183 ? 11.004 -12.321 6.073 1.00 94.00 183 ASN A N 1
ATOM 1440 C CA . ASN A 1 183 ? 10.847 -12.459 7.527 1.00 94.00 183 ASN A CA 1
ATOM 1441 C C . ASN A 1 183 ? 9.379 -12.293 7.990 1.00 94.00 183 ASN A C 1
ATOM 1443 O O . ASN A 1 183 ? 9.131 -11.673 9.022 1.00 94.00 183 ASN A O 1
ATOM 1447 N N . SER A 1 184 ? 8.425 -12.777 7.183 1.00 85.44 184 SER A N 1
ATOM 1448 C CA . SER A 1 184 ? 6.974 -12.591 7.342 1.00 85.44 184 SER A CA 1
ATOM 1449 C C . SER A 1 184 ? 6.230 -13.924 7.397 1.00 85.44 184 SER A C 1
ATOM 1451 O O . SER A 1 184 ? 6.748 -14.888 6.787 1.00 85.44 184 SER A O 1
#

Secondary structure (DSSP, 8-state):
-HHHHHHHHHHHHHHHHHHTT--------------PPP----------PPEE-TT--EEEETT-TTSSHHHHHHH-TTEE--SSSSS-EEEESEEEE-TTSS-SEEEES--S-EEEES-EEE-PPSSS-EEEEEES-EEEEEES-EE----SS-EEEEEES-EEEEEES-B--SSSEEEEEE--

pLDDT: mean 86.67, std 17.54, range [39.91, 98.81]

Sequence (184 aa):
MKSKKRVLTLLTIIVVFLISNTSYITFNCNNGNHLKPQKKDQIQIKRSGTWNLTGSPILIDDLDVNLNWSKTALENDWCSGSGTWDNPYKIENVTIDGQSLNSCIEIKNSNVYFIIQNCIVYNSGPSDESGLYLFNVNNSRIINSTCSNNNNYNFGIRLSSSNNITIFGNVANNNYHGILLENS

Organism: NCBI:txid412755

InterPro domains:
  IPR011050 Pectin lyase fold/virulence factor [SSF51126] (80-182)
  IPR012334 Pectin lyase fold [G3DSA:2.160.20.10] (15-184)
  IPR022441 Parallel beta-helix repeat-2 [TIGR03804] (156-184)

Radius of gyration: 25.91 Å; chains: 1; bounding box: 54×55×75 Å

Foldseek 3Di:
DVVVVVVVVVVVVVVVVVVVPPPPPPPDPDPPDDPPDDCDPDPPPPDVDQAEQELNAQEAEPVDPCRHLVNCQVPDPQWHFDLAPVTRIERENYEYQNCQPAARYEHELEEGEHEYENYEFENHHADAGEVHEYYNYEHYEYYLYEQAHQEHNYESYEYACYYHYYYYNYHQYHYPYRYYYHVD